Protein AF-A0A8X6YDK3-F1 (afdb_monomer_lite)

Secondary structure (DSSP, 8-state):
-TTHHHHHHHHHHHHHIIIIIHHHHHTTSPPP-THHHHHHHHHHHHHHHHHHHHHHIIIIITTT--SS----------------SGGGT-GGGS-HHHHHHHHHHHHHHHHHHHH--SGGGGHHHHHHHHHHHHHHHHHHHHHH-HHHHTT-TTHHHHHHHHHHHHHHHHHHHHHHHHHS-HHHHSPP-

pLDDT: mean 73.35, std 14.83, range [28.22, 93.19]

Organism: NCBI:txid2747483

Foldseek 3Di:
DVCLVVLLVVLVVLCCCQPPVLCVVCVPPAADPCLVVLLVVLVVLLVVLVVLLCCCVVVPVPPNADPQFDAADQDDDDDDDDDDDSRGPPCVVVDPVNSVCVSVVSSVVCVCNHFGHDMPSSVLSNLVSVLSSVVSVLSSQPSVDPVSVVVSPCPVVSVVSVVVSVVVVVVSVVCCVVPPDPPRVHHDD

Radius of gyration: 18.93 Å; chains: 1; bounding box: 49×28×54 Å

Structure (mmCIF, N/CA/C/O backbone):
data_AF-A0A8X6YDK3-F1
#
_entry.id   AF-A0A8X6YDK3-F1
#
loop_
_atom_site.group_PDB
_atom_site.id
_atom_site.type_symbol
_atom_site.label_atom_id
_atom_site.label_alt_id
_atom_site.label_comp_id
_atom_site.label_asym_id
_atom_site.label_entity_id
_atom_site.label_seq_id
_atom_site.pdbx_PDB_ins_code
_atom_site.Cartn_x
_atom_site.Cartn_y
_atom_site.Cartn_z
_atom_site.occupancy
_atom_site.B_iso_or_equiv
_atom_site.auth_seq_id
_atom_site.auth_comp_id
_atom_site.auth_asym_id
_atom_site.auth_atom_id
_atom_site.pdbx_PDB_model_num
ATOM 1 N N . MET A 1 1 ? -6.633 7.128 -23.365 1.00 48.47 1 MET A N 1
ATOM 2 C CA . MET A 1 1 ? -7.482 8.214 -22.796 1.00 48.47 1 MET A CA 1
ATOM 3 C C . MET A 1 1 ? -8.895 7.801 -22.353 1.00 48.47 1 MET A C 1
ATOM 5 O O . MET A 1 1 ? -9.406 8.427 -21.430 1.00 48.47 1 MET A O 1
ATOM 9 N N . LYS A 1 2 ? -9.556 6.794 -22.957 1.00 52.41 2 LYS A N 1
ATOM 10 C CA . LYS A 1 2 ? -10.965 6.455 -22.639 1.00 52.41 2 LYS A CA 1
ATOM 11 C C . LYS A 1 2 ? -11.213 6.003 -21.182 1.00 52.41 2 LYS A C 1
ATOM 13 O O . LYS A 1 2 ? -12.272 6.295 -20.642 1.00 52.41 2 LYS A O 1
ATOM 18 N N . ASN A 1 3 ? -10.217 5.423 -20.511 1.00 63.31 3 ASN A N 1
ATOM 19 C CA . ASN A 1 3 ? -10.377 4.853 -19.165 1.00 63.31 3 ASN A CA 1
ATOM 20 C C . ASN A 1 3 ? -9.998 5.807 -18.018 1.00 63.31 3 ASN A C 1
ATOM 22 O O . ASN A 1 3 ? -10.433 5.612 -16.888 1.00 63.31 3 ASN A O 1
ATOM 26 N N . VAL A 1 4 ? -9.269 6.899 -18.293 1.00 66.94 4 VAL A N 1
ATOM 27 C CA . VAL A 1 4 ? -8.849 7.849 -17.242 1.00 66.94 4 VAL A CA 1
ATOM 28 C C . VAL A 1 4 ? -10.048 8.578 -16.626 1.00 66.94 4 VAL A C 1
ATOM 30 O O . VAL A 1 4 ? -10.068 8.856 -15.431 1.00 66.94 4 VAL A O 1
ATOM 33 N N . LYS A 1 5 ? -11.090 8.823 -17.434 1.00 72.81 5 LYS A N 1
ATOM 34 C CA . LYS A 1 5 ? -12.361 9.402 -16.978 1.00 72.81 5 LYS A CA 1
ATOM 35 C C . LYS A 1 5 ? -13.087 8.466 -16.009 1.00 72.81 5 LYS A C 1
ATOM 37 O O . LYS A 1 5 ? -13.666 8.941 -15.042 1.00 72.81 5 LYS A O 1
ATOM 42 N N . ILE A 1 6 ? -13.014 7.153 -16.247 1.00 76.12 6 ILE A N 1
ATOM 43 C CA . ILE A 1 6 ? -13.610 6.125 -15.382 1.00 76.12 6 ILE A CA 1
ATOM 44 C C . ILE A 1 6 ? -12.859 6.067 -14.051 1.00 76.12 6 ILE A C 1
ATOM 46 O O . ILE A 1 6 ? -13.490 6.111 -13.001 1.00 76.12 6 ILE A O 1
ATOM 50 N N . VAL A 1 7 ? -11.522 6.049 -14.078 1.00 70.00 7 VAL A N 1
ATOM 51 C CA . VAL A 1 7 ? -10.701 6.059 -12.853 1.00 70.00 7 VAL A CA 1
ATOM 52 C C . VAL A 1 7 ? -10.962 7.326 -12.034 1.00 70.00 7 VAL A C 1
ATOM 54 O O . VAL A 1 7 ? -11.223 7.235 -10.837 1.00 70.00 7 VAL A O 1
ATOM 57 N N . ALA A 1 8 ? -10.974 8.499 -12.673 1.00 73.44 8 ALA A N 1
ATOM 58 C CA . ALA A 1 8 ? -11.274 9.763 -12.002 1.00 73.44 8 ALA A CA 1
ATOM 59 C C . ALA A 1 8 ? -12.687 9.774 -11.397 1.00 73.44 8 ALA A C 1
ATOM 61 O O . ALA A 1 8 ? -12.862 10.179 -10.248 1.00 73.44 8 ALA A O 1
ATOM 62 N N . PHE A 1 9 ? -13.683 9.278 -12.134 1.00 81.69 9 PHE A N 1
ATOM 63 C CA . PHE A 1 9 ? -15.052 9.145 -11.643 1.00 81.69 9 PHE A CA 1
ATOM 64 C C . PHE A 1 9 ? -15.131 8.218 -10.422 1.00 81.69 9 PHE A C 1
ATOM 66 O O . PHE A 1 9 ? -15.667 8.619 -9.389 1.00 81.69 9 PHE A O 1
ATOM 73 N N . CYS A 1 10 ? -14.535 7.023 -10.490 1.00 79.19 10 CYS A N 1
ATOM 74 C CA . CYS A 1 10 ? -14.483 6.081 -9.370 1.00 79.19 10 CYS A CA 1
ATOM 75 C C . CYS A 1 10 ? -13.794 6.686 -8.138 1.00 79.19 10 CYS A C 1
ATOM 77 O O . CYS A 1 10 ? -14.301 6.535 -7.026 1.00 79.19 10 CYS A O 1
ATOM 79 N N . SER A 1 11 ? -12.688 7.416 -8.317 1.00 76.62 11 SER A N 1
ATOM 80 C CA . SER A 1 11 ? -11.989 8.097 -7.221 1.00 76.62 11 SER A CA 1
ATOM 81 C C . SER A 1 11 ? -12.839 9.195 -6.580 1.00 76.62 11 SER A C 1
ATOM 83 O O . SER A 1 11 ? -12.877 9.299 -5.354 1.00 76.62 11 SER A O 1
ATOM 85 N N . VAL A 1 12 ? -13.565 9.990 -7.372 1.00 82.56 12 VAL A N 1
ATOM 86 C CA . VAL A 1 12 ? -14.477 11.022 -6.847 1.00 82.56 12 VAL A CA 1
ATOM 87 C C . VAL A 1 12 ? -15.633 10.386 -6.077 1.00 82.56 12 VAL A C 1
ATOM 89 O O . VAL A 1 12 ? -15.921 10.807 -4.956 1.00 82.56 12 VAL A O 1
ATOM 92 N N . VAL A 1 13 ? -16.255 9.339 -6.624 1.00 84.56 13 VAL A N 1
ATOM 93 C CA . VAL A 1 13 ? -17.326 8.591 -5.944 1.00 84.56 13 VAL A CA 1
ATOM 94 C C . VAL A 1 13 ? -16.820 7.989 -4.633 1.00 84.56 13 VAL A C 1
ATOM 96 O O . VAL A 1 13 ? -17.482 8.118 -3.602 1.00 84.56 13 VAL A O 1
ATOM 99 N N . TYR A 1 14 ? -15.624 7.397 -4.638 1.00 79.19 14 TYR A N 1
ATOM 100 C CA . TYR A 1 14 ? -14.974 6.886 -3.434 1.00 79.19 14 TYR A CA 1
ATOM 101 C C . TYR A 1 14 ? -14.771 7.987 -2.385 1.00 79.19 14 TYR A C 1
ATOM 103 O O . TYR A 1 14 ? -15.149 7.806 -1.228 1.00 79.19 14 TYR A O 1
ATOM 111 N N . LEU A 1 15 ? -14.235 9.149 -2.772 1.00 80.69 15 LEU A N 1
ATOM 112 C CA . LEU A 1 15 ? -14.014 10.272 -1.856 1.00 80.69 15 LEU A CA 1
ATOM 113 C C . LEU A 1 15 ? -15.325 10.805 -1.270 1.00 80.69 15 LEU A C 1
ATOM 115 O O . LEU A 1 15 ? -15.403 11.023 -0.058 1.00 80.69 15 LEU A O 1
ATOM 119 N N . LEU A 1 16 ? -16.361 10.964 -2.098 1.00 84.81 16 LEU A N 1
ATOM 120 C CA . LEU A 1 16 ? -17.696 11.371 -1.653 1.00 84.81 16 LEU A CA 1
ATOM 121 C C . LEU A 1 16 ? -18.275 10.367 -0.654 1.00 84.81 16 LEU A C 1
ATOM 123 O O . LEU A 1 16 ? -18.810 10.758 0.388 1.00 84.81 16 LEU A O 1
ATOM 127 N N . PHE A 1 17 ? -18.119 9.073 -0.927 1.00 83.88 17 PHE A N 1
ATOM 128 C CA . PHE A 1 17 ? -18.583 8.028 -0.030 1.00 83.88 17 PHE A CA 1
ATOM 129 C C . PHE A 1 17 ? -17.826 8.029 1.303 1.00 83.88 17 PHE A C 1
ATOM 131 O O . PHE A 1 17 ? -18.447 8.005 2.363 1.00 83.88 17 PHE A O 1
ATOM 138 N N . VAL A 1 18 ? -16.496 8.119 1.274 1.00 78.56 18 VAL A N 1
ATOM 139 C CA . VAL A 1 18 ? -15.646 8.063 2.474 1.00 78.56 18 VAL A CA 1
ATOM 140 C C . VAL A 1 18 ? -15.790 9.301 3.351 1.00 78.56 18 VAL A C 1
ATOM 142 O O . VAL A 1 18 ? -15.789 9.179 4.575 1.00 78.56 18 VAL A O 1
ATOM 145 N N . LYS A 1 19 ? -15.876 10.492 2.753 1.00 78.38 19 LYS A N 1
ATOM 146 C CA . LYS A 1 19 ? -15.854 11.758 3.500 1.00 78.38 19 LYS A CA 1
ATOM 147 C C . LYS A 1 19 ? -17.235 12.283 3.863 1.00 78.38 19 LYS A C 1
ATOM 149 O O . LYS A 1 19 ? -17.344 12.972 4.872 1.00 78.38 19 LYS A O 1
ATOM 154 N N . VAL A 1 20 ? -18.258 11.984 3.064 1.00 83.56 20 VAL A N 1
ATOM 155 C CA . VAL A 1 20 ? -19.577 12.617 3.204 1.00 83.56 20 VAL A CA 1
ATOM 156 C C . VAL A 1 20 ? -20.659 11.576 3.461 1.00 83.56 20 VAL A C 1
ATOM 158 O O . VAL A 1 20 ? -21.232 11.545 4.548 1.00 83.56 20 VAL A O 1
ATOM 161 N N . VAL A 1 21 ? -20.922 10.695 2.492 1.00 86.31 21 VAL A N 1
ATOM 162 C CA . VAL A 1 21 ? -22.104 9.813 2.521 1.00 86.31 21 VAL A CA 1
ATOM 163 C C . VAL A 1 21 ? -22.002 8.762 3.626 1.00 86.31 21 VAL A C 1
ATOM 165 O O . VAL A 1 21 ? -22.931 8.600 4.413 1.00 86.31 21 VAL A O 1
ATOM 168 N N . GLY A 1 22 ? -20.869 8.068 3.717 1.00 83.31 22 GLY A N 1
ATOM 169 C CA . GLY A 1 22 ? -20.618 7.017 4.699 1.00 83.31 22 GLY A CA 1
ATOM 170 C C . GLY A 1 22 ? -20.707 7.519 6.145 1.00 83.31 22 GLY A C 1
ATOM 171 O O . GLY A 1 22 ? -21.507 6.975 6.909 1.00 83.31 22 GLY A O 1
ATOM 172 N N . PRO A 1 23 ? -19.960 8.574 6.530 1.00 82.38 23 PRO A N 1
ATOM 173 C CA . PRO A 1 23 ? -20.058 9.161 7.866 1.00 82.38 23 PRO A CA 1
ATOM 174 C C . PRO A 1 23 ? -21.462 9.688 8.198 1.00 82.38 23 PRO A C 1
ATOM 176 O O . PRO A 1 23 ? -21.952 9.454 9.304 1.00 82.38 23 PRO A O 1
ATOM 179 N N . ALA A 1 24 ? -22.144 10.340 7.246 1.00 86.31 24 ALA A N 1
ATOM 180 C CA . ALA A 1 24 ? -23.508 10.835 7.448 1.00 86.31 24 ALA A CA 1
ATOM 181 C C . ALA A 1 24 ? -24.509 9.693 7.688 1.00 86.31 24 ALA A C 1
ATOM 183 O O . ALA A 1 24 ? -25.312 9.756 8.620 1.00 86.31 24 ALA A O 1
ATOM 184 N N . TRP A 1 25 ? -24.423 8.618 6.901 1.00 86.19 25 TRP A N 1
ATOM 185 C CA . TRP A 1 25 ? -25.273 7.433 7.041 1.00 86.19 25 TRP A CA 1
ATOM 186 C C . TRP A 1 25 ? -25.010 6.661 8.342 1.00 86.19 25 TRP A C 1
ATOM 188 O O . TRP A 1 25 ? -25.939 6.129 8.957 1.00 86.19 25 TRP A O 1
ATOM 198 N N . MET A 1 26 ? -23.754 6.634 8.794 1.00 85.50 26 MET A N 1
ATOM 199 C CA . MET A 1 26 ? -23.345 5.953 10.022 1.00 85.50 26 MET A CA 1
ATOM 200 C C . MET A 1 26 ? -23.591 6.773 11.294 1.00 85.50 26 MET A C 1
ATOM 202 O O . MET A 1 26 ? -23.512 6.205 12.382 1.00 85.50 26 MET A O 1
ATOM 206 N N . LYS A 1 27 ? -23.923 8.072 11.211 1.00 83.00 27 LYS A N 1
ATOM 207 C CA . LYS A 1 27 ? -24.061 8.964 12.381 1.00 83.00 27 LYS A CA 1
ATOM 208 C C . LYS A 1 27 ? -24.927 8.353 13.493 1.00 83.00 27 LYS A C 1
ATOM 210 O O . LYS A 1 27 ? -24.465 8.246 14.627 1.00 83.00 27 LYS A O 1
ATOM 215 N N . ASN A 1 28 ? -26.097 7.825 13.129 1.00 88.12 28 ASN A N 1
ATOM 216 C CA . ASN A 1 28 ? -27.089 7.262 14.056 1.00 88.12 28 ASN A CA 1
ATOM 217 C C . ASN A 1 28 ? -27.114 5.720 14.087 1.00 88.12 28 ASN A C 1
ATOM 219 O O . ASN A 1 28 ? -28.117 5.135 14.482 1.00 88.12 28 ASN A O 1
ATOM 223 N N . ARG A 1 29 ? -26.054 5.049 13.617 1.00 82.56 29 ARG A N 1
ATOM 224 C CA . ARG A 1 29 ? -25.972 3.577 13.561 1.00 82.56 29 ARG A CA 1
ATOM 225 C C . ARG A 1 29 ? -24.805 3.057 14.384 1.00 82.56 29 ARG A C 1
ATOM 227 O O . ARG A 1 29 ? -23.754 3.693 14.433 1.00 82.56 29 ARG A O 1
ATOM 234 N N . ASP A 1 30 ? -24.955 1.884 14.978 1.00 78.50 30 ASP A N 1
ATOM 235 C CA . ASP A 1 30 ? -23.848 1.214 15.655 1.00 78.50 30 ASP A CA 1
ATOM 236 C C . ASP A 1 30 ? -22.809 0.678 1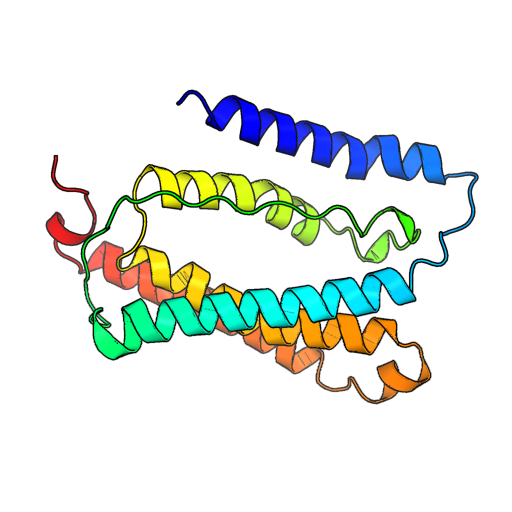4.655 1.00 78.50 30 ASP A C 1
ATOM 238 O O . ASP A 1 30 ? -23.145 0.377 13.504 1.00 78.50 30 ASP A O 1
ATOM 242 N N . PRO A 1 31 ? -21.523 0.584 15.047 1.00 79.88 31 PRO A N 1
ATOM 243 C CA . PRO A 1 31 ? -20.486 0.028 14.186 1.00 79.88 31 PRO A CA 1
ATOM 244 C C . PRO A 1 31 ? -20.760 -1.443 13.861 1.00 79.88 31 PRO A C 1
ATOM 246 O O . PRO A 1 31 ? -21.097 -2.240 14.736 1.00 79.88 31 PRO A O 1
ATOM 249 N N . PHE A 1 32 ? -20.532 -1.837 12.609 1.00 78.19 32 PHE A N 1
ATOM 250 C CA . PHE A 1 32 ? -20.738 -3.219 12.194 1.00 78.19 32 PHE A CA 1
ATOM 251 C C . PHE A 1 32 ? -19.666 -4.156 12.777 1.00 78.19 32 PHE A C 1
ATOM 253 O O . PHE A 1 32 ? -18.471 -3.844 12.813 1.00 78.19 32 PHE A O 1
ATOM 260 N N . GLY A 1 33 ? -20.083 -5.368 13.160 1.00 76.19 33 GLY A N 1
ATOM 261 C CA . GLY A 1 33 ? -19.232 -6.439 13.696 1.00 76.19 33 GLY A CA 1
ATOM 262 C C . GLY A 1 33 ? -18.331 -7.130 12.662 1.00 76.19 33 GLY A C 1
ATOM 263 O O . GLY A 1 33 ? -18.252 -8.355 12.620 1.00 76.19 33 GLY A O 1
ATOM 264 N N . LEU A 1 34 ? -17.611 -6.376 11.829 1.00 80.44 34 LEU A N 1
ATOM 265 C CA . LEU A 1 34 ? -16.862 -6.884 10.665 1.00 80.44 34 LEU A CA 1
ATOM 266 C C . LEU A 1 34 ? -15.522 -7.555 11.001 1.00 80.44 34 LEU A C 1
ATOM 268 O O . LEU A 1 34 ? -14.640 -7.667 10.150 1.00 80.44 34 LEU A O 1
ATOM 272 N N . ARG A 1 35 ? -15.329 -8.003 12.245 1.00 77.00 35 ARG A N 1
ATOM 273 C CA . ARG A 1 35 ? -14.033 -8.508 12.719 1.00 77.00 35 ARG A CA 1
ATOM 274 C C . ARG A 1 35 ? -13.528 -9.691 11.896 1.00 77.00 35 ARG A C 1
ATOM 276 O O . ARG A 1 35 ? -12.391 -9.663 11.440 1.00 77.00 35 ARG A O 1
ATOM 283 N N . LYS A 1 36 ? -14.381 -10.695 11.670 1.00 81.19 36 LYS A N 1
ATOM 284 C CA . LYS A 1 36 ? -14.036 -11.884 10.872 1.00 81.19 36 LYS A CA 1
ATOM 285 C C . LYS A 1 36 ? -13.725 -11.507 9.424 1.00 81.19 36 LYS A C 1
ATOM 287 O O . LYS A 1 36 ? -12.703 -11.929 8.901 1.00 81.19 36 LYS A O 1
ATOM 292 N N . VAL A 1 37 ? -14.558 -10.651 8.828 1.00 84.56 37 VAL A N 1
ATOM 293 C CA . VAL A 1 37 ? -14.375 -10.160 7.454 1.00 84.56 37 VAL A CA 1
ATOM 294 C C . VAL A 1 37 ? -13.016 -9.482 7.307 1.00 84.56 37 VAL A C 1
ATOM 296 O O . VAL A 1 37 ? -12.269 -9.828 6.403 1.00 84.56 37 VAL A O 1
ATOM 299 N N . MET A 1 38 ? -12.640 -8.596 8.236 1.00 78.38 38 MET A N 1
ATOM 300 C CA . MET A 1 38 ? -11.331 -7.935 8.214 1.00 78.38 38 MET A CA 1
ATOM 301 C C . MET A 1 38 ? -10.165 -8.916 8.357 1.00 78.38 38 MET A C 1
ATOM 303 O O . MET A 1 38 ? -9.146 -8.712 7.708 1.00 78.38 38 MET A O 1
ATOM 307 N N . ILE A 1 39 ? -10.277 -9.951 9.195 1.00 82.81 39 ILE A N 1
ATOM 308 C CA . ILE A 1 39 ? -9.211 -10.956 9.332 1.00 82.81 39 ILE A CA 1
ATOM 309 C C . ILE A 1 39 ? -9.006 -11.668 7.993 1.00 82.81 39 ILE A C 1
ATOM 311 O O . ILE A 1 39 ? -7.898 -11.643 7.464 1.00 82.81 39 ILE A O 1
ATOM 315 N N . PHE A 1 40 ? -10.072 -12.227 7.414 1.00 87.06 40 PHE A N 1
ATOM 316 C CA . PHE A 1 40 ? -9.992 -12.935 6.132 1.00 87.06 40 PHE A CA 1
ATOM 317 C C . PHE A 1 40 ? -9.490 -12.042 5.009 1.00 87.06 40 PHE A C 1
ATOM 319 O O . PHE A 1 40 ? -8.613 -12.431 4.251 1.00 87.06 40 PHE A O 1
ATOM 326 N N . TYR A 1 41 ? -10.005 -10.824 4.942 1.00 78.81 41 TYR A N 1
ATOM 327 C CA . TYR A 1 41 ? -9.608 -9.854 3.943 1.00 78.81 41 TYR A CA 1
ATOM 328 C C . TYR A 1 41 ? -8.127 -9.468 4.048 1.00 78.81 41 TYR A C 1
ATOM 330 O O . TYR A 1 41 ? -7.424 -9.487 3.046 1.00 78.81 41 TYR A O 1
ATOM 338 N N . ASN A 1 42 ? -7.616 -9.173 5.248 1.00 85.44 42 ASN A N 1
ATOM 339 C CA . ASN A 1 42 ? -6.196 -8.848 5.406 1.00 85.44 42 ASN A CA 1
ATOM 340 C C . ASN A 1 42 ? -5.300 -10.057 5.093 1.00 85.44 42 ASN A C 1
ATOM 342 O O . ASN A 1 42 ? -4.257 -9.883 4.475 1.00 85.44 42 ASN A O 1
ATOM 346 N N . LEU A 1 43 ? -5.707 -11.278 5.459 1.00 88.81 43 LEU A N 1
ATOM 347 C CA . LEU A 1 43 ? -4.969 -12.499 5.105 1.00 88.81 43 LEU A CA 1
ATOM 348 C C . LEU A 1 43 ? -4.994 -12.779 3.599 1.00 88.81 43 LEU A C 1
ATOM 350 O O . LEU A 1 43 ? -3.976 -13.158 3.025 1.00 88.81 43 LEU A O 1
ATOM 354 N N . PHE A 1 44 ? -6.128 -12.536 2.946 1.00 88.69 44 PHE A N 1
ATOM 355 C CA . PHE A 1 44 ? -6.229 -12.591 1.493 1.00 88.69 44 PHE A CA 1
ATOM 356 C C . PHE A 1 44 ? -5.257 -11.601 0.845 1.00 88.69 44 PHE A C 1
ATOM 358 O O . PHE A 1 44 ? -4.538 -11.963 -0.081 1.00 88.69 44 PHE A O 1
ATOM 365 N N . LEU A 1 45 ? -5.141 -10.385 1.381 1.00 81.19 45 LEU A N 1
ATOM 366 C CA . LEU A 1 45 ? -4.175 -9.412 0.873 1.00 81.19 45 LEU A CA 1
ATOM 367 C C . LEU A 1 45 ? -2.729 -9.795 1.116 1.00 81.19 45 LEU A C 1
ATOM 369 O O . LEU A 1 45 ? -1.894 -9.498 0.267 1.00 81.19 45 LEU A O 1
ATOM 373 N N . VAL A 1 46 ? -2.422 -10.462 2.226 1.00 88.75 46 VAL A N 1
ATOM 374 C CA . VAL A 1 46 ? -1.097 -11.056 2.427 1.00 88.75 46 VAL A CA 1
ATOM 375 C C . VAL A 1 46 ? -0.796 -12.043 1.300 1.00 88.75 46 VAL A C 1
ATOM 377 O O . VAL A 1 46 ? 0.255 -11.929 0.675 1.00 88.75 46 VAL A O 1
ATOM 380 N N . ALA A 1 47 ? -1.727 -12.949 0.988 1.00 88.06 47 ALA A N 1
ATOM 381 C CA . ALA A 1 47 ? -1.553 -13.929 -0.084 1.00 88.06 47 ALA A CA 1
ATOM 382 C C . ALA A 1 47 ? -1.401 -13.266 -1.463 1.00 88.06 47 ALA A C 1
ATOM 384 O O . ALA A 1 47 ? -0.475 -13.598 -2.198 1.00 88.06 47 ALA A O 1
ATOM 385 N N . VAL A 1 48 ? -2.247 -12.283 -1.790 1.00 84.38 48 VAL A N 1
ATOM 386 C CA . VAL A 1 48 ? -2.168 -11.538 -3.057 1.00 84.38 48 VAL A CA 1
ATOM 387 C C . VAL A 1 48 ? -0.842 -10.785 -3.179 1.00 84.38 48 VAL A C 1
ATOM 389 O O . VAL A 1 48 ? -0.183 -10.887 -4.208 1.00 84.38 48 VAL A O 1
ATOM 392 N N . ASN A 1 49 ? -0.400 -10.070 -2.140 1.00 82.12 49 ASN A N 1
ATOM 393 C CA . ASN A 1 49 ? 0.866 -9.332 -2.197 1.00 82.12 49 ASN A CA 1
ATOM 394 C C . ASN A 1 49 ? 2.079 -10.274 -2.242 1.00 82.12 49 ASN A C 1
ATOM 396 O O . ASN A 1 49 ? 3.051 -9.977 -2.936 1.00 82.12 49 ASN A O 1
ATOM 400 N N . ALA A 1 50 ? 2.021 -11.423 -1.559 1.00 85.12 50 ALA A N 1
ATOM 401 C CA . ALA A 1 50 ? 3.044 -12.464 -1.653 1.00 85.12 50 ALA A CA 1
ATOM 402 C C . ALA A 1 50 ? 3.119 -13.057 -3.063 1.00 85.12 50 ALA A C 1
ATOM 404 O O . ALA A 1 50 ? 4.211 -13.197 -3.609 1.00 85.12 50 ALA A O 1
ATOM 405 N N . TRP A 1 51 ? 1.968 -13.331 -3.678 1.00 82.06 51 TRP A N 1
ATOM 406 C CA . TRP A 1 51 ? 1.888 -13.800 -5.057 1.00 82.06 51 TRP A CA 1
ATOM 407 C C . TRP A 1 51 ? 2.427 -12.760 -6.048 1.00 82.06 51 TRP A C 1
ATOM 409 O O . TRP A 1 51 ? 3.252 -13.105 -6.889 1.00 82.06 51 TRP A O 1
ATOM 419 N N . ILE A 1 52 ? 2.058 -11.481 -5.918 1.00 76.94 52 ILE A N 1
ATOM 420 C CA . ILE A 1 52 ? 2.600 -10.396 -6.759 1.00 76.94 52 ILE A CA 1
ATOM 421 C C . ILE A 1 52 ? 4.122 -10.290 -6.593 1.00 76.94 52 ILE A C 1
ATOM 423 O O . ILE A 1 52 ? 4.847 -10.233 -7.582 1.00 76.94 52 ILE A O 1
ATOM 427 N N . THR A 1 53 ? 4.613 -10.319 -5.351 1.00 78.12 53 THR A N 1
ATOM 428 C CA . THR A 1 53 ? 6.052 -10.255 -5.045 1.00 78.12 53 THR A CA 1
ATOM 429 C C . THR A 1 53 ? 6.795 -11.428 -5.679 1.00 78.12 53 THR A C 1
ATOM 431 O O . THR A 1 53 ? 7.814 -11.226 -6.335 1.00 78.12 53 THR A O 1
ATOM 434 N N . TYR A 1 54 ? 6.266 -12.647 -5.540 1.00 77.75 54 TYR A N 1
ATOM 435 C CA . TYR A 1 54 ? 6.834 -13.839 -6.159 1.00 77.75 54 TYR A CA 1
ATOM 436 C C . TYR A 1 54 ? 6.873 -13.720 -7.683 1.00 77.75 54 TYR A C 1
ATOM 438 O O . TYR A 1 54 ? 7.918 -13.970 -8.273 1.00 77.75 54 TYR A O 1
ATOM 446 N N . ASN A 1 55 ? 5.780 -13.292 -8.321 1.00 72.94 55 ASN A N 1
ATOM 447 C CA . ASN A 1 55 ? 5.741 -13.157 -9.775 1.00 72.94 55 ASN A CA 1
ATOM 448 C C . ASN A 1 55 ? 6.723 -12.100 -10.285 1.00 72.94 55 ASN A C 1
ATOM 450 O O . ASN A 1 55 ? 7.448 -12.379 -11.235 1.00 72.94 55 ASN A O 1
ATOM 454 N N . LEU A 1 56 ? 6.797 -10.932 -9.640 1.00 69.19 56 LEU A N 1
ATOM 455 C CA . LEU A 1 56 ? 7.730 -9.868 -10.025 1.00 69.19 56 LEU A CA 1
ATOM 456 C C . LEU A 1 56 ? 9.196 -10.278 -9.818 1.00 69.19 56 LEU A C 1
ATOM 458 O O . LEU A 1 56 ? 10.049 -9.930 -10.634 1.00 69.19 56 LEU A O 1
ATOM 462 N N . LEU A 1 57 ? 9.505 -11.041 -8.766 1.00 73.44 57 LEU A N 1
ATOM 463 C CA . LEU A 1 57 ? 10.851 -11.578 -8.548 1.00 73.44 57 LEU A CA 1
ATOM 464 C C . LEU A 1 57 ? 11.186 -12.690 -9.547 1.00 73.44 57 LEU A C 1
ATOM 466 O O . LEU A 1 57 ? 12.190 -12.602 -10.247 1.00 73.44 57 LEU A O 1
ATOM 470 N N . ALA A 1 58 ? 10.350 -13.725 -9.630 1.00 69.81 58 ALA A N 1
ATOM 471 C CA . ALA A 1 58 ? 10.616 -14.921 -10.424 1.00 69.81 58 ALA A CA 1
ATOM 472 C C . ALA A 1 58 ? 10.565 -14.658 -11.936 1.00 69.81 58 ALA A C 1
ATOM 474 O O . ALA A 1 58 ? 11.375 -15.214 -12.671 1.00 69.81 58 ALA A O 1
ATOM 475 N N . HIS A 1 59 ? 9.662 -13.804 -12.415 1.00 62.44 59 HIS A N 1
ATOM 476 C CA . HIS A 1 59 ? 9.527 -13.520 -13.849 1.00 62.44 59 HIS A CA 1
ATOM 477 C C . HIS A 1 59 ? 10.221 -12.222 -14.283 1.00 62.44 59 HIS A C 1
ATOM 479 O O . HIS A 1 59 ? 10.307 -11.967 -15.481 1.00 62.44 59 HIS A O 1
ATOM 485 N N . GLY A 1 60 ? 10.739 -11.436 -13.333 1.00 64.81 60 GLY A N 1
ATOM 486 C CA . GLY A 1 60 ? 11.471 -10.194 -13.576 1.00 64.81 60 GLY A CA 1
ATOM 487 C C . GLY A 1 60 ? 12.850 -10.215 -12.919 1.00 64.81 60 GLY A C 1
ATOM 488 O O . GLY A 1 60 ? 13.818 -10.693 -13.503 1.00 64.81 60 GLY A O 1
ATOM 489 N N . TRP A 1 61 ? 12.943 -9.719 -11.687 1.00 63.22 61 TRP A N 1
ATOM 490 C CA . TRP A 1 61 ? 14.194 -9.276 -11.046 1.00 63.22 61 TRP A CA 1
ATOM 491 C C . TRP A 1 61 ? 15.234 -10.352 -10.701 1.00 63.22 61 TRP A C 1
ATOM 493 O O . TRP A 1 61 ? 16.397 -10.012 -10.502 1.00 63.22 61 TRP A O 1
ATOM 503 N N . LEU A 1 62 ? 14.857 -11.631 -10.613 1.00 68.75 62 LEU A N 1
ATOM 504 C CA . LEU A 1 62 ? 15.813 -12.718 -10.352 1.00 68.75 62 LEU A CA 1
ATOM 505 C C . LEU A 1 62 ? 16.314 -13.412 -11.621 1.00 68.75 62 LEU A C 1
ATOM 507 O O . LEU A 1 62 ? 17.358 -14.051 -11.569 1.00 68.75 62 LEU A O 1
ATOM 511 N N . ASN A 1 63 ? 15.580 -13.314 -12.733 1.00 58.41 63 ASN A N 1
ATOM 512 C CA . ASN A 1 63 ? 15.835 -14.147 -13.914 1.00 58.41 63 ASN A CA 1
ATOM 513 C C . ASN A 1 63 ? 15.933 -13.371 -15.235 1.00 58.41 63 ASN A C 1
ATOM 515 O O . ASN A 1 63 ? 16.560 -13.868 -16.166 1.00 58.41 63 ASN A O 1
ATOM 519 N N . LYS A 1 64 ? 15.306 -12.192 -15.348 1.00 55.50 64 LYS A N 1
ATOM 520 C CA . LYS A 1 64 ? 15.221 -11.420 -16.599 1.00 55.50 64 LYS A CA 1
ATOM 521 C C . LYS A 1 64 ? 15.748 -9.991 -16.488 1.00 55.50 64 LYS A C 1
ATOM 523 O O . LYS A 1 64 ? 16.383 -9.536 -17.424 1.00 55.50 64 LYS A O 1
ATOM 528 N N . TYR A 1 65 ? 15.494 -9.294 -15.381 1.00 55.69 65 TYR A N 1
ATOM 529 C CA . TYR A 1 65 ? 15.765 -7.857 -15.273 1.00 55.69 65 TYR A CA 1
ATOM 530 C C . TYR A 1 65 ? 17.120 -7.561 -14.638 1.00 55.69 65 TYR A C 1
ATOM 532 O O . TYR A 1 65 ? 17.449 -8.089 -13.573 1.00 55.69 65 TYR A O 1
ATOM 540 N N . SER A 1 66 ? 17.885 -6.659 -15.255 1.00 57.41 66 SER A N 1
ATOM 541 C CA . SER A 1 66 ? 19.085 -6.095 -14.630 1.00 57.41 66 SER A CA 1
ATOM 542 C C . SER A 1 66 ? 18.723 -5.014 -13.609 1.00 57.41 66 SER A C 1
ATOM 544 O O . SER A 1 66 ? 17.877 -4.161 -13.863 1.00 57.41 66 SER A O 1
ATOM 546 N N . TRP A 1 67 ? 19.436 -4.976 -12.477 1.00 59.19 67 TRP A N 1
ATOM 547 C CA . TRP A 1 67 ? 19.244 -3.978 -11.407 1.00 59.19 67 TRP A CA 1
ATOM 548 C C . TRP A 1 67 ? 19.433 -2.513 -11.851 1.00 59.19 67 TRP A C 1
ATOM 550 O O . TRP A 1 67 ? 19.082 -1.591 -11.115 1.00 59.19 67 TRP A O 1
ATOM 560 N N . LEU A 1 68 ? 19.987 -2.305 -13.049 1.00 57.81 68 LEU A N 1
ATOM 561 C CA . LEU A 1 68 ? 20.355 -1.012 -13.619 1.00 57.81 68 LEU A CA 1
ATOM 562 C C . LEU A 1 68 ? 19.327 -0.476 -14.623 1.00 57.81 68 LEU A C 1
ATOM 564 O O . LEU A 1 68 ? 18.900 0.664 -14.490 1.00 57.81 68 LEU A O 1
ATOM 568 N N . CYS A 1 69 ? 18.961 -1.251 -15.645 1.00 50.19 69 CYS A N 1
ATOM 569 C CA . CYS A 1 69 ? 18.157 -0.761 -16.762 1.00 50.19 69 CYS A CA 1
ATOM 570 C C . CYS A 1 69 ? 17.495 -1.927 -17.496 1.00 50.19 69 CYS A C 1
ATOM 572 O O . CYS A 1 69 ? 18.193 -2.835 -17.940 1.00 50.19 69 CYS A O 1
ATOM 574 N N . GLU A 1 70 ? 16.175 -1.862 -17.665 1.00 48.72 70 GLU A N 1
ATOM 575 C CA . GLU A 1 70 ? 15.404 -2.831 -18.441 1.00 48.72 70 GLU A CA 1
ATOM 576 C C . GLU A 1 70 ? 14.238 -2.126 -19.162 1.00 48.72 70 GLU A C 1
ATOM 578 O O . GLU A 1 70 ? 13.562 -1.304 -18.525 1.00 48.72 70 GLU A O 1
ATOM 583 N N . PRO A 1 71 ? 13.989 -2.429 -20.453 1.00 51.00 71 PRO A N 1
ATOM 584 C CA . PRO A 1 71 ? 12.883 -1.861 -21.214 1.00 51.00 71 PRO A CA 1
ATOM 585 C C . PRO A 1 71 ? 11.498 -2.317 -20.721 1.00 51.00 71 PRO A C 1
ATOM 587 O O . PRO A 1 71 ? 11.319 -3.332 -20.051 1.00 51.00 71 PRO A O 1
ATOM 590 N N . ILE A 1 72 ? 10.514 -1.495 -21.065 1.00 50.91 72 ILE A N 1
ATOM 591 C CA . ILE A 1 72 ? 9.100 -1.568 -20.685 1.00 50.91 72 ILE A CA 1
ATOM 592 C C . ILE A 1 72 ? 8.352 -2.515 -21.643 1.00 50.91 72 ILE A C 1
ATOM 594 O O . ILE A 1 72 ? 8.501 -2.389 -22.857 1.00 50.91 72 ILE A O 1
ATOM 598 N N . ASP A 1 73 ? 7.529 -3.424 -21.112 1.00 44.19 73 ASP A N 1
ATOM 599 C CA . ASP A 1 73 ? 6.718 -4.390 -21.875 1.00 44.19 73 ASP A CA 1
ATOM 600 C C . ASP A 1 73 ? 5.217 -4.195 -21.577 1.00 44.19 73 ASP A C 1
ATOM 602 O O . ASP A 1 73 ? 4.819 -4.086 -20.418 1.00 44.19 73 ASP A O 1
ATOM 606 N N . THR A 1 74 ? 4.386 -4.110 -22.624 1.00 45.88 74 THR A N 1
ATOM 607 C CA . THR A 1 74 ? 3.076 -3.410 -22.638 1.00 45.88 74 THR A CA 1
ATOM 608 C C . THR A 1 74 ? 1.815 -4.276 -22.593 1.00 45.88 74 THR A C 1
ATOM 610 O O . THR A 1 74 ? 0.743 -3.836 -23.002 1.00 45.88 74 THR A O 1
ATOM 613 N N . SER A 1 75 ? 1.884 -5.490 -22.047 1.00 43.97 75 SER A N 1
ATOM 614 C CA . SER A 1 75 ? 0.706 -6.364 -21.907 1.00 43.97 75 SER A CA 1
ATOM 615 C C . SER A 1 75 ? -0.133 -6.080 -20.642 1.00 43.97 75 SER A C 1
ATOM 617 O O . SER A 1 75 ? 0.402 -6.078 -19.534 1.00 43.97 75 SER A O 1
ATOM 619 N N . ASP A 1 76 ? -1.448 -5.893 -20.817 1.00 42.28 76 ASP A N 1
ATOM 620 C CA . ASP A 1 76 ? -2.443 -5.520 -19.789 1.00 42.28 76 ASP A CA 1
ATOM 621 C C . ASP A 1 76 ? -3.004 -6.713 -18.974 1.00 42.28 76 ASP A C 1
ATOM 623 O O . ASP A 1 76 ? -3.392 -7.726 -19.554 1.00 42.28 76 ASP A O 1
ATOM 627 N N . ASP A 1 77 ? -3.184 -6.548 -17.651 1.00 35.69 77 ASP A N 1
ATOM 628 C CA . ASP A 1 77 ? -4.035 -7.413 -16.800 1.00 35.69 77 ASP A CA 1
ATOM 629 C C . ASP A 1 77 ? -4.635 -6.610 -15.604 1.00 35.69 77 ASP A C 1
ATOM 631 O O . ASP A 1 77 ? -3.884 -5.890 -14.932 1.00 35.69 77 ASP A O 1
ATOM 635 N N . PRO A 1 78 ? -5.960 -6.648 -15.313 1.00 46.50 78 PRO A N 1
ATOM 636 C CA . PRO A 1 78 ? -6.584 -5.753 -14.331 1.00 46.50 78 PRO A CA 1
ATOM 637 C C . PRO A 1 78 ? -7.073 -6.455 -13.050 1.00 46.50 78 PRO A C 1
ATOM 639 O O . PRO A 1 78 ? -7.909 -7.352 -13.118 1.00 46.50 78 PRO A O 1
ATOM 642 N N . ILE A 1 79 ? -6.704 -5.962 -11.852 1.00 29.94 79 ILE A N 1
ATOM 643 C CA . ILE A 1 79 ? -7.370 -6.342 -10.581 1.00 29.94 79 ILE A CA 1
ATOM 644 C C . ILE A 1 79 ? -7.555 -5.142 -9.626 1.00 29.94 79 ILE A C 1
ATOM 646 O O . ILE A 1 79 ? -6.738 -4.227 -9.552 1.00 29.94 79 ILE A O 1
ATOM 650 N N . ALA A 1 80 ? -8.688 -5.158 -8.910 1.00 28.22 80 ALA A N 1
ATOM 651 C CA . ALA A 1 80 ? -9.401 -4.023 -8.326 1.00 28.22 80 ALA A CA 1
ATOM 652 C C . ALA A 1 80 ? -9.382 -3.867 -6.776 1.00 28.22 80 ALA A C 1
ATOM 654 O O . ALA A 1 80 ? -9.274 -4.830 -6.026 1.00 28.22 80 ALA A O 1
ATOM 655 N N . MET A 1 81 ? -9.564 -2.591 -6.379 1.00 35.97 81 MET A N 1
ATOM 656 C CA . MET A 1 81 ? -10.212 -1.870 -5.243 1.00 35.97 81 MET A CA 1
ATOM 657 C C . MET A 1 81 ? -10.527 -2.446 -3.836 1.00 35.97 81 MET A C 1
ATOM 659 O O . MET A 1 81 ? -10.793 -3.623 -3.625 1.00 35.97 81 MET A O 1
ATOM 663 N N . GLN A 1 82 ? -10.630 -1.513 -2.859 1.00 42.06 82 GLN A N 1
ATOM 664 C CA . GLN A 1 82 ? -10.950 -1.750 -1.438 1.00 42.06 82 GLN A CA 1
ATOM 665 C C . GLN A 1 82 ? -11.790 -0.643 -0.750 1.00 42.06 82 GLN A C 1
ATOM 667 O O . GLN A 1 82 ? -11.421 0.526 -0.797 1.00 42.06 82 GLN A O 1
ATOM 672 N N . VAL A 1 83 ? -12.873 -1.023 -0.037 1.00 48.81 83 VAL A N 1
ATOM 673 C CA . VAL A 1 83 ? -13.812 -0.129 0.706 1.00 48.81 83 VAL A CA 1
ATOM 674 C C . VAL A 1 83 ? -14.182 -0.698 2.099 1.00 48.81 83 VAL A C 1
ATOM 676 O O . VAL A 1 83 ? -15.348 -0.857 2.441 1.00 48.81 83 VAL A O 1
ATOM 679 N N . PHE A 1 84 ? -13.208 -1.037 2.951 1.00 49.16 84 PHE A N 1
ATOM 680 C CA . PHE A 1 84 ? -13.504 -1.720 4.233 1.00 49.16 84 PHE A CA 1
ATOM 681 C C . PHE A 1 84 ? -13.435 -0.848 5.502 1.00 49.16 84 PHE A C 1
ATOM 683 O O . PHE A 1 84 ? -13.841 -1.296 6.574 1.00 49.16 84 PHE A O 1
ATOM 690 N N . PHE A 1 85 ? -12.987 0.410 5.421 1.00 48.88 85 PHE A N 1
ATOM 691 C CA . PHE A 1 85 ? -12.665 1.194 6.626 1.00 48.88 85 PHE A CA 1
ATOM 692 C C . PHE A 1 85 ? -13.824 2.007 7.240 1.00 48.88 85 PHE A C 1
ATOM 694 O O . PHE A 1 85 ? -13.781 2.312 8.430 1.00 48.88 85 PHE A O 1
ATOM 701 N N . ILE A 1 86 ? -14.896 2.293 6.496 1.00 50.03 86 ILE A N 1
ATOM 702 C CA . ILE A 1 86 ? -16.007 3.159 6.957 1.00 50.03 86 ILE A CA 1
ATOM 703 C C . ILE A 1 86 ? -16.967 2.421 7.903 1.00 50.03 86 ILE A C 1
ATOM 705 O O . ILE A 1 86 ? -17.497 2.988 8.857 1.00 50.03 86 ILE A O 1
ATOM 709 N N . LEU A 1 87 ? -17.156 1.119 7.692 1.00 52.47 87 LEU A N 1
ATOM 710 C CA . LEU A 1 87 ? -18.192 0.337 8.371 1.00 52.47 87 LEU A CA 1
ATOM 711 C C . LEU A 1 87 ? -17.883 0.039 9.856 1.00 52.47 87 LEU A C 1
ATOM 713 O O . LEU A 1 87 ? -18.729 -0.496 10.570 1.00 52.47 87 LEU A O 1
ATOM 717 N N . ARG A 1 88 ? -16.692 0.402 10.351 1.00 52.25 88 ARG A N 1
ATOM 718 C CA . ARG A 1 88 ? -16.252 0.140 11.733 1.00 52.25 88 ARG A CA 1
ATOM 719 C C . ARG A 1 88 ? -16.370 1.353 12.680 1.00 52.25 88 ARG A C 1
ATOM 721 O O . ARG A 1 88 ? -15.990 1.218 13.838 1.00 52.25 88 ARG A O 1
ATOM 728 N N . LYS A 1 89 ? -16.853 2.525 12.227 1.00 51.66 89 LYS A N 1
ATOM 729 C CA . LYS A 1 89 ? -16.821 3.808 12.986 1.00 51.66 89 LYS A CA 1
ATOM 730 C C . LYS A 1 89 ? -15.479 4.051 13.697 1.00 51.66 89 LYS A C 1
ATOM 732 O O . LYS A 1 89 ? -15.421 4.301 14.900 1.00 51.66 89 LYS A O 1
ATOM 737 N N . LYS A 1 90 ? -14.369 3.910 12.971 1.00 53.16 90 LYS A N 1
ATOM 738 C CA . LYS A 1 90 ? -13.027 4.162 13.515 1.00 53.16 90 LYS A CA 1
ATOM 739 C C . LYS A 1 90 ? -12.347 5.286 12.744 1.00 53.16 90 LYS A C 1
ATOM 741 O O . LYS A 1 90 ? -11.330 5.085 12.084 1.00 53.16 90 LYS A O 1
ATOM 746 N N . ASP A 1 91 ? -12.932 6.475 12.858 1.00 54.84 91 ASP A N 1
ATOM 747 C CA . ASP A 1 91 ? -12.580 7.669 12.077 1.00 54.84 91 ASP A CA 1
ATOM 748 C C . ASP A 1 91 ? -11.121 8.115 12.271 1.00 54.84 91 ASP A C 1
ATOM 750 O O . ASP A 1 91 ? -10.517 8.685 11.367 1.00 54.84 91 ASP A O 1
ATOM 754 N N . SER A 1 92 ? -10.492 7.751 13.396 1.00 54.91 92 SER A N 1
ATOM 755 C CA . SER A 1 92 ? -9.069 8.015 13.658 1.00 54.91 92 SER A CA 1
ATOM 756 C C . SER A 1 92 ? -8.101 7.285 12.717 1.00 54.91 92 SER A C 1
ATOM 758 O O . SER A 1 92 ? -6.925 7.646 12.655 1.00 54.91 92 SER A O 1
ATOM 760 N N . GLN A 1 93 ? -8.561 6.267 11.979 1.00 55.25 93 GLN A N 1
ATOM 761 C CA . GLN A 1 93 ? -7.755 5.575 10.965 1.00 55.25 93 GLN A CA 1
ATOM 762 C C . GLN A 1 93 ? -7.888 6.194 9.561 1.00 55.25 93 GLN A C 1
ATOM 764 O O . GLN A 1 93 ? -7.011 5.968 8.730 1.00 55.25 93 GLN A O 1
ATOM 769 N N . ILE A 1 94 ? -8.915 7.016 9.304 1.00 62.75 94 ILE A N 1
ATOM 770 C CA . ILE A 1 94 ? -9.147 7.699 8.019 1.00 62.75 94 ILE A CA 1
ATOM 771 C C . ILE A 1 94 ? -8.536 9.109 8.085 1.00 62.75 94 ILE A C 1
ATOM 773 O O . ILE A 1 94 ? -9.226 10.129 8.120 1.00 62.75 94 ILE A O 1
ATOM 777 N N . ASN A 1 95 ? -7.207 9.172 8.136 1.00 72.44 95 ASN A N 1
ATOM 778 C CA . ASN A 1 95 ? -6.473 10.439 8.155 1.00 72.44 95 ASN A CA 1
ATOM 779 C C . ASN A 1 95 ? -6.238 10.995 6.734 1.00 72.44 95 ASN A C 1
ATOM 781 O O . ASN A 1 95 ? -6.501 10.327 5.731 1.00 72.44 95 ASN A O 1
ATOM 785 N N . PHE A 1 96 ? -5.751 12.239 6.648 1.00 71.62 96 PHE A N 1
ATOM 786 C CA . PHE A 1 96 ? -5.430 12.885 5.370 1.00 71.62 96 PHE A CA 1
ATOM 787 C C . PHE A 1 96 ? -4.482 12.034 4.519 1.00 71.62 96 PHE A C 1
ATOM 789 O O . PHE A 1 96 ? -4.764 11.816 3.347 1.00 71.62 96 PHE A O 1
ATOM 796 N N . LEU A 1 97 ? -3.419 11.493 5.125 1.00 69.06 97 LEU A N 1
ATOM 797 C CA . LEU A 1 97 ? -2.415 10.690 4.428 1.00 69.06 97 LEU A CA 1
ATOM 798 C C . LEU A 1 97 ? -3.023 9.436 3.785 1.00 69.06 97 LEU A C 1
ATOM 800 O O . LEU A 1 97 ? -2.749 9.155 2.625 1.00 69.06 97 LEU A O 1
ATOM 804 N N . HIS A 1 98 ? -3.876 8.712 4.510 1.00 65.19 98 HIS A N 1
ATOM 805 C CA . HIS A 1 98 ? -4.556 7.513 4.024 1.00 65.19 98 HIS A CA 1
ATOM 806 C C . HIS A 1 98 ? -5.466 7.838 2.837 1.00 65.19 98 HIS A C 1
ATOM 808 O O . HIS A 1 98 ? -5.401 7.177 1.803 1.00 65.19 98 HIS A O 1
ATOM 814 N N . VAL A 1 99 ? -6.292 8.879 2.965 1.00 68.69 99 VAL A N 1
ATOM 815 C CA . VAL A 1 99 ? -7.229 9.265 1.903 1.00 68.69 99 VAL A CA 1
ATOM 816 C C . VAL A 1 99 ? -6.482 9.781 0.679 1.00 68.69 99 VAL A C 1
ATOM 818 O O . VAL A 1 99 ? -6.779 9.343 -0.428 1.00 68.69 99 VAL A O 1
ATOM 821 N N . PHE A 1 100 ? -5.487 10.649 0.877 1.00 73.00 100 PHE A N 1
ATOM 822 C CA . PHE A 1 100 ? -4.640 11.153 -0.198 1.00 73.00 100 PHE A CA 1
ATOM 823 C C . PHE A 1 100 ? -3.977 9.990 -0.939 1.00 73.00 100 PHE A C 1
ATOM 825 O O . PHE A 1 100 ? -4.221 9.828 -2.130 1.00 73.00 100 PHE A O 1
ATOM 832 N N . HIS A 1 10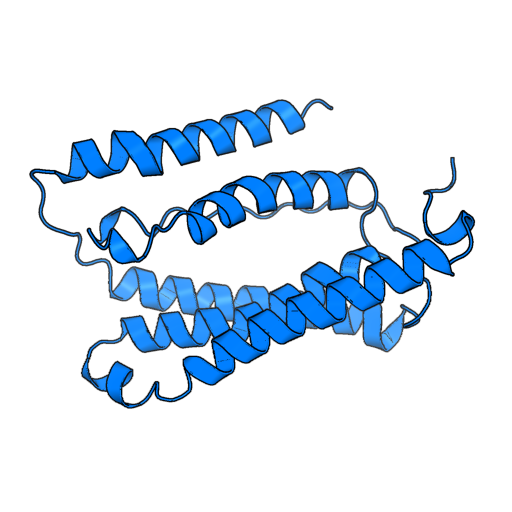1 ? -3.264 9.115 -0.227 1.00 75.06 101 HIS A N 1
ATOM 833 C CA . HIS A 1 101 ? -2.589 7.950 -0.800 1.00 75.06 101 HIS A CA 1
ATOM 834 C C . HIS A 1 101 ? -3.547 7.031 -1.574 1.00 75.06 101 HIS A C 1
ATOM 836 O O . HIS A 1 101 ? -3.319 6.758 -2.745 1.00 75.06 101 HIS A O 1
ATOM 842 N N . HIS A 1 102 ? -4.655 6.581 -0.979 1.00 74.56 102 HIS A N 1
ATOM 843 C CA . HIS A 1 102 ? -5.569 5.658 -1.670 1.00 74.56 102 HIS A CA 1
ATOM 844 C C . HIS A 1 102 ? -6.383 6.306 -2.797 1.00 74.56 102 HIS A C 1
ATOM 846 O O . HIS A 1 102 ? -6.923 5.586 -3.631 1.00 74.56 102 HIS A O 1
ATOM 852 N N . SER A 1 103 ? -6.459 7.638 -2.852 1.00 70.50 103 SER A N 1
ATOM 853 C CA . SER A 1 103 ? -7.065 8.350 -3.984 1.00 70.50 103 SER A CA 1
ATOM 854 C C . SER A 1 103 ? -6.087 8.587 -5.137 1.00 70.50 103 SER A C 1
ATOM 856 O O . SER A 1 103 ? -6.492 8.531 -6.298 1.00 70.50 103 SER A O 1
ATOM 858 N N . THR A 1 104 ? -4.804 8.819 -4.838 1.00 72.88 104 THR A N 1
ATOM 859 C CA . THR A 1 104 ? -3.778 9.107 -5.846 1.00 72.88 104 THR A CA 1
ATOM 860 C C . THR A 1 104 ? -3.144 7.840 -6.407 1.00 72.88 104 THR A C 1
ATOM 862 O O . THR A 1 104 ? -2.893 7.795 -7.607 1.00 72.88 104 THR A O 1
ATOM 865 N N . VAL A 1 105 ? -2.960 6.790 -5.599 1.00 74.88 105 VAL A N 1
ATOM 866 C CA . VAL A 1 105 ? -2.319 5.529 -6.019 1.00 74.88 105 VAL A CA 1
ATOM 867 C C . VAL A 1 105 ? -2.999 4.861 -7.219 1.00 74.88 105 VAL A C 1
ATOM 869 O O . VAL A 1 105 ? -2.284 4.478 -8.138 1.00 74.88 105 VAL A O 1
ATOM 872 N N . PRO A 1 106 ? -4.338 4.733 -7.302 1.00 70.88 106 PRO A N 1
ATOM 873 C CA . PRO A 1 106 ? -4.975 4.147 -8.484 1.00 70.88 106 PRO A CA 1
ATOM 874 C C . PRO A 1 106 ? -4.749 4.979 -9.751 1.00 70.88 106 PRO A C 1
ATOM 876 O O . PRO A 1 106 ? -4.612 4.431 -10.840 1.00 70.88 106 PRO A O 1
ATOM 879 N N . VAL A 1 107 ? -4.684 6.306 -9.607 1.00 69.50 107 VAL A N 1
ATOM 880 C CA . VAL A 1 107 ? -4.435 7.228 -10.720 1.00 69.50 107 VAL A CA 1
ATOM 881 C C . VAL A 1 107 ? -2.984 7.110 -11.177 1.00 69.50 107 VAL A C 1
ATOM 883 O O . VAL A 1 107 ? -2.738 6.933 -12.366 1.00 69.50 107 VAL A O 1
ATOM 886 N N . THR A 1 108 ? -2.018 7.151 -10.257 1.00 69.25 108 THR A N 1
ATOM 887 C CA . THR A 1 108 ? -0.593 7.027 -10.596 1.00 69.25 108 THR A CA 1
ATOM 888 C C . THR A 1 108 ? -0.248 5.639 -11.126 1.00 69.25 108 THR A C 1
ATOM 890 O O . THR A 1 108 ? 0.495 5.542 -12.096 1.00 69.25 108 THR A O 1
ATOM 893 N N . ALA A 1 109 ? -0.833 4.576 -10.568 1.00 70.50 109 ALA A N 1
ATOM 894 C CA . ALA A 1 109 ? -0.690 3.215 -11.081 1.00 70.50 109 ALA A CA 1
ATOM 895 C C . ALA A 1 109 ? -1.265 3.083 -12.497 1.00 70.50 109 ALA A C 1
ATOM 897 O O . ALA A 1 109 ? -0.618 2.494 -13.356 1.00 70.50 109 ALA A O 1
ATOM 898 N N . TRP A 1 110 ? -2.428 3.690 -12.770 1.00 66.62 110 TRP A N 1
ATOM 899 C CA . TRP A 1 110 ? -2.986 3.743 -14.122 1.00 66.62 110 TRP A CA 1
ATOM 900 C C . TRP A 1 110 ? -2.021 4.410 -15.107 1.00 66.62 110 TRP A C 1
ATOM 902 O O . TRP A 1 110 ? -1.780 3.871 -16.181 1.00 66.62 110 TRP A O 1
ATOM 912 N N . PHE A 1 111 ? -1.448 5.566 -14.755 1.00 65.50 111 PHE A N 1
ATOM 913 C CA . PHE A 1 111 ? -0.448 6.223 -15.603 1.00 65.50 111 PHE A CA 1
ATOM 914 C C . PHE A 1 111 ? 0.812 5.361 -15.783 1.00 65.50 111 PHE A C 1
ATOM 916 O O . PHE A 1 111 ? 1.312 5.259 -16.898 1.00 65.50 111 PHE A O 1
ATOM 923 N N . GLY A 1 112 ? 1.288 4.699 -14.726 1.00 65.00 112 GLY A N 1
ATOM 924 C CA . GLY A 1 112 ? 2.441 3.800 -14.799 1.00 65.00 112 GLY A CA 1
ATOM 925 C C . GLY A 1 112 ? 2.215 2.629 -15.755 1.00 65.00 112 GLY A C 1
ATOM 926 O O . GLY A 1 112 ? 3.033 2.396 -16.634 1.00 65.00 112 GLY A O 1
ATOM 927 N N . VAL A 1 113 ? 1.076 1.943 -15.650 1.00 64.62 113 VAL A N 1
ATOM 928 C CA . VAL A 1 113 ? 0.740 0.810 -16.530 1.00 64.62 113 VAL A CA 1
ATOM 929 C C . VAL A 1 113 ? 0.410 1.269 -17.953 1.00 64.62 113 VAL A C 1
ATOM 931 O O . VAL A 1 113 ? 0.786 0.605 -18.907 1.00 64.62 113 VAL A O 1
ATOM 934 N N . ALA A 1 114 ? -0.251 2.415 -18.125 1.00 62.94 114 ALA A N 1
ATOM 935 C CA . ALA A 1 114 ? -0.679 2.878 -19.446 1.00 62.94 114 ALA A CA 1
ATOM 936 C C . ALA A 1 114 ? 0.454 3.456 -20.310 1.00 62.94 114 ALA A C 1
ATOM 938 O O . ALA A 1 114 ? 0.314 3.488 -21.530 1.00 62.94 114 ALA A O 1
ATOM 939 N N . TYR A 1 115 ? 1.525 3.968 -19.698 1.00 60.56 115 TYR A N 1
ATOM 940 C CA . TYR A 1 115 ? 2.606 4.654 -20.420 1.00 60.56 115 TYR A CA 1
ATOM 941 C C . TYR A 1 115 ? 3.992 4.044 -20.189 1.00 60.56 115 TYR A C 1
ATOM 943 O O . TYR A 1 115 ? 4.925 4.391 -20.909 1.00 60.56 115 TYR A O 1
ATOM 951 N N . GLY A 1 116 ? 4.146 3.150 -19.210 1.00 61.44 116 GLY A N 1
ATOM 952 C CA . GLY A 1 116 ? 5.426 2.518 -18.907 1.00 61.44 116 GLY A CA 1
ATOM 953 C C . GLY A 1 116 ? 5.334 1.224 -18.089 1.00 61.44 116 GLY A C 1
ATOM 954 O O . GLY A 1 116 ? 5.965 1.155 -17.031 1.00 61.44 116 GLY A O 1
ATOM 955 N N . PRO A 1 117 ? 4.567 0.213 -18.540 1.00 62.41 117 PRO A N 1
ATOM 956 C CA . PRO A 1 117 ? 4.449 -1.079 -17.862 1.00 62.41 117 PRO A CA 1
ATOM 957 C C . PRO A 1 117 ? 5.767 -1.881 -17.860 1.00 62.41 117 PRO A C 1
ATOM 959 O O . PRO A 1 117 ? 6.439 -2.044 -18.870 1.00 62.41 117 PRO A O 1
ATOM 962 N N . GLY A 1 118 ? 6.160 -2.417 -16.705 1.00 62.38 118 GLY A N 1
ATOM 963 C CA . GLY A 1 118 ? 7.362 -3.255 -16.605 1.00 62.38 118 GLY A CA 1
ATOM 964 C C . GLY A 1 118 ? 8.680 -2.475 -16.504 1.00 62.38 118 GLY A C 1
ATOM 965 O O . GLY A 1 118 ? 8.711 -1.318 -16.079 1.00 62.38 118 GLY A O 1
ATOM 966 N N . GLY A 1 119 ? 9.792 -3.150 -16.805 1.00 68.81 119 GLY A N 1
ATOM 967 C CA . GLY A 1 119 ? 11.140 -2.582 -16.721 1.00 68.81 119 GLY A CA 1
ATOM 968 C C . GLY A 1 119 ? 11.481 -2.020 -15.334 1.00 68.81 119 GLY A C 1
ATOM 969 O O . GLY A 1 119 ? 11.023 -2.528 -14.301 1.00 68.81 119 GLY A O 1
ATOM 970 N N . TYR A 1 120 ? 12.237 -0.920 -15.300 1.00 69.62 120 TYR A N 1
ATOM 971 C CA . TYR A 1 120 ? 12.609 -0.236 -14.052 1.00 69.62 120 TYR A CA 1
ATOM 972 C C . TYR A 1 120 ? 11.401 0.298 -13.253 1.00 69.62 120 TYR A C 1
ATOM 974 O O . TYR A 1 120 ? 11.461 0.375 -12.025 1.00 69.62 120 TYR A O 1
ATOM 982 N N . ASN A 1 121 ? 10.270 0.602 -13.906 1.00 69.12 121 ASN A N 1
ATOM 983 C CA . ASN A 1 121 ? 9.047 1.047 -13.225 1.00 69.12 121 ASN A CA 1
ATOM 984 C C . ASN A 1 121 ? 8.419 -0.062 -12.365 1.00 69.12 121 ASN A C 1
ATOM 986 O O . ASN A 1 121 ? 7.722 0.236 -11.393 1.00 69.12 121 ASN A O 1
ATOM 990 N N . SER A 1 122 ? 8.700 -1.337 -12.666 1.00 71.88 122 SER A N 1
ATOM 991 C CA . SER A 1 122 ? 8.201 -2.487 -11.898 1.00 71.88 122 SER A CA 1
ATOM 992 C C . SER A 1 122 ? 8.870 -2.664 -10.525 1.00 71.88 122 SER A C 1
ATOM 994 O O . SER A 1 122 ? 8.370 -3.425 -9.691 1.00 71.88 122 SER A O 1
ATOM 996 N N . ILE A 1 123 ? 9.956 -1.934 -10.234 1.00 77.50 123 ILE A N 1
ATOM 997 C CA . ILE A 1 123 ? 10.636 -2.025 -8.935 1.00 77.50 123 ILE A CA 1
ATOM 998 C C . ILE A 1 123 ? 9.778 -1.453 -7.801 1.00 77.50 123 ILE A C 1
ATOM 1000 O O . ILE A 1 123 ? 9.747 -1.992 -6.695 1.00 77.50 123 ILE A O 1
ATOM 1004 N N . PHE A 1 124 ? 9.031 -0.381 -8.079 1.00 81.00 124 PHE A N 1
ATOM 1005 C CA . PHE A 1 124 ? 8.160 0.250 -7.097 1.00 81.00 124 PHE A CA 1
ATOM 1006 C C . PHE A 1 124 ? 7.036 -0.692 -6.640 1.00 81.00 124 PHE A C 1
ATOM 1008 O O . PHE A 1 124 ? 6.932 -0.915 -5.430 1.00 81.00 124 PHE A O 1
ATOM 1015 N N . PRO A 1 125 ? 6.221 -1.293 -7.538 1.00 78.00 125 PRO A N 1
ATOM 1016 C CA . PRO A 1 125 ? 5.208 -2.257 -7.126 1.00 78.00 125 PRO A CA 1
ATOM 1017 C C . PRO A 1 125 ? 5.814 -3.500 -6.463 1.00 78.00 125 PRO A C 1
ATOM 1019 O O . PRO A 1 125 ? 5.184 -4.027 -5.550 1.00 78.00 125 PRO A O 1
ATOM 1022 N N . LEU A 1 126 ? 7.038 -3.921 -6.812 1.00 80.94 126 LEU A N 1
ATOM 1023 C CA . LEU A 1 126 ? 7.726 -5.017 -6.117 1.00 80.94 126 LEU A CA 1
ATOM 1024 C C . LEU A 1 126 ? 7.990 -4.688 -4.638 1.00 80.94 126 LEU A C 1
ATOM 1026 O O . LEU A 1 126 ? 7.523 -5.399 -3.745 1.00 80.94 126 LEU A O 1
ATOM 1030 N N . PHE A 1 127 ? 8.721 -3.605 -4.361 1.00 85.88 127 PHE A N 1
ATOM 1031 C CA . PHE A 1 127 ? 9.043 -3.213 -2.983 1.00 85.88 127 PHE A CA 1
ATOM 1032 C C . PHE A 1 127 ? 7.782 -2.856 -2.194 1.00 85.88 127 PHE A C 1
ATOM 1034 O O . PHE 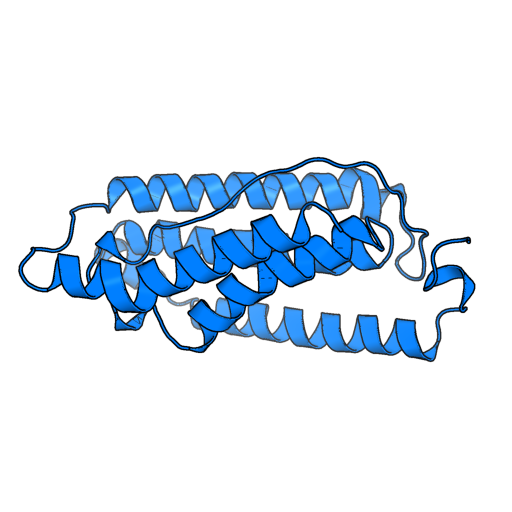A 1 127 ? 7.671 -3.175 -1.009 1.00 85.88 127 PHE A O 1
ATOM 1041 N N . ASN A 1 128 ? 6.809 -2.227 -2.852 1.00 87.38 128 ASN A N 1
ATOM 1042 C CA . ASN A 1 128 ? 5.537 -1.887 -2.240 1.00 87.38 128 ASN A CA 1
ATOM 1043 C C . ASN A 1 128 ? 4.730 -3.138 -1.863 1.00 87.38 128 ASN A C 1
ATOM 1045 O O . ASN A 1 128 ? 4.248 -3.210 -0.734 1.00 87.38 128 ASN A O 1
ATOM 1049 N N . ALA A 1 129 ? 4.622 -4.133 -2.750 1.00 82.88 129 ALA A N 1
ATOM 1050 C CA . ALA A 1 129 ? 3.952 -5.399 -2.456 1.00 82.8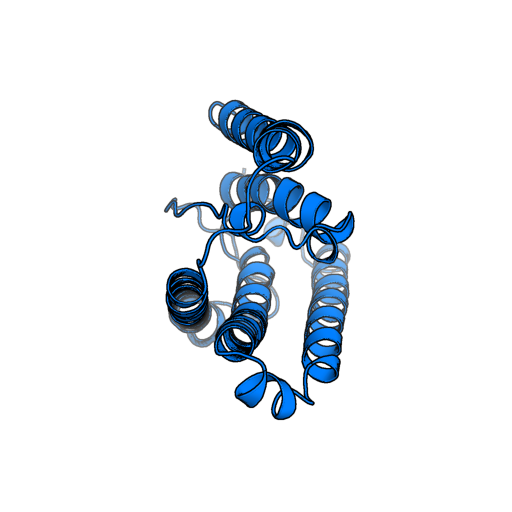8 129 ALA A CA 1
ATOM 1051 C C . ALA A 1 129 ? 4.643 -6.133 -1.297 1.00 82.88 129 ALA A C 1
ATOM 1053 O O . ALA A 1 129 ? 3.973 -6.579 -0.363 1.00 82.88 129 ALA A O 1
ATOM 1054 N N . PHE A 1 130 ? 5.979 -6.164 -1.279 1.00 89.69 130 PHE A N 1
ATOM 1055 C CA . PHE A 1 130 ? 6.741 -6.773 -0.189 1.00 89.69 130 PHE A CA 1
ATOM 1056 C C . PHE A 1 130 ? 6.459 -6.116 1.171 1.00 89.69 130 PHE A C 1
ATOM 1058 O O . PHE A 1 130 ? 6.180 -6.802 2.157 1.00 89.69 130 PHE A O 1
ATOM 1065 N N . VAL A 1 131 ? 6.477 -4.784 1.249 1.00 92.19 131 VAL A N 1
ATOM 1066 C CA . VAL A 1 131 ? 6.148 -4.068 2.494 1.00 92.19 131 VAL A CA 1
ATOM 1067 C C . VAL A 1 131 ? 4.677 -4.272 2.875 1.00 92.19 131 VAL A C 1
ATOM 1069 O O . VAL A 1 131 ? 4.353 -4.422 4.060 1.00 92.19 131 VAL A O 1
ATOM 1072 N N . HIS A 1 132 ? 3.784 -4.347 1.887 1.00 87.94 132 HIS A N 1
ATOM 1073 C CA . HIS A 1 132 ? 2.364 -4.602 2.098 1.00 87.94 132 HIS A CA 1
ATOM 1074 C C . HIS A 1 132 ? 2.067 -5.987 2.683 1.00 87.94 132 HIS A C 1
ATOM 1076 O O . HIS A 1 132 ? 1.142 -6.085 3.490 1.00 87.94 132 HIS A O 1
ATOM 1082 N N . ILE A 1 133 ? 2.859 -7.026 2.386 1.00 90.69 133 ILE A N 1
ATOM 1083 C CA . ILE A 1 133 ? 2.760 -8.337 3.062 1.00 90.69 133 ILE A CA 1
ATOM 1084 C C . ILE A 1 133 ? 2.816 -8.146 4.581 1.00 90.69 133 ILE A C 1
ATOM 1086 O O . ILE A 1 133 ? 1.918 -8.572 5.309 1.00 90.69 133 ILE A O 1
ATOM 1090 N N . TRP A 1 134 ? 3.838 -7.441 5.066 1.00 92.19 134 TRP A N 1
ATOM 1091 C CA . TRP A 1 134 ? 4.044 -7.223 6.497 1.00 92.19 134 TRP A CA 1
ATOM 1092 C C . TRP A 1 134 ? 2.996 -6.289 7.106 1.00 92.19 134 TRP A C 1
ATOM 1094 O O . TRP A 1 134 ? 2.529 -6.522 8.225 1.00 92.19 134 TRP A O 1
ATOM 1104 N N . MET A 1 135 ? 2.589 -5.255 6.367 1.00 90.19 135 MET A N 1
ATOM 1105 C CA . MET A 1 135 ? 1.556 -4.323 6.815 1.00 90.19 135 MET A CA 1
ATOM 1106 C C . MET A 1 135 ? 0.193 -5.015 6.975 1.00 90.19 135 MET A C 1
ATOM 1108 O O . MET A 1 135 ? -0.441 -4.891 8.026 1.00 90.19 135 MET A O 1
ATOM 1112 N N . TYR A 1 136 ? -0.256 -5.770 5.967 1.00 86.31 136 TYR A N 1
ATOM 1113 C CA . TYR A 1 136 ? -1.536 -6.480 6.023 1.00 86.31 136 TYR A CA 1
ATOM 1114 C C . TYR A 1 136 ? -1.504 -7.638 7.017 1.00 86.31 136 TYR A C 1
ATOM 1116 O O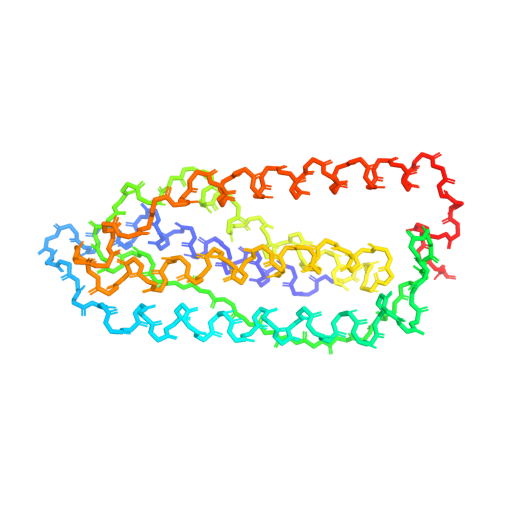 . TYR A 1 136 ? -2.497 -7.854 7.714 1.00 86.31 136 TYR A O 1
ATOM 1124 N N . LEU A 1 137 ? -0.362 -8.311 7.186 1.00 90.12 137 LEU A N 1
ATOM 1125 C CA . LEU A 1 137 ? -0.194 -9.310 8.240 1.00 90.12 137 LEU A CA 1
ATOM 1126 C C . LEU A 1 137 ? -0.404 -8.686 9.626 1.00 90.12 137 LEU A C 1
ATOM 1128 O O . LEU A 1 137 ? -1.181 -9.203 10.432 1.00 90.12 137 LEU A O 1
ATOM 1132 N N . TYR A 1 138 ? 0.209 -7.529 9.886 1.00 88.12 138 TYR A N 1
ATOM 1133 C CA . TYR A 1 138 ? -0.005 -6.791 11.129 1.00 88.12 138 TYR A CA 1
ATOM 1134 C C . TYR A 1 138 ? -1.477 -6.409 11.329 1.00 88.12 138 TYR A C 1
ATOM 1136 O O . TYR A 1 138 ? -2.008 -6.567 12.430 1.00 88.12 138 TYR A O 1
ATOM 1144 N N . TYR A 1 139 ? -2.165 -5.929 10.288 1.00 84.56 139 TYR A N 1
ATOM 1145 C CA . TYR A 1 139 ? -3.581 -5.566 10.389 1.00 84.56 139 TYR A CA 1
ATOM 1146 C C . TYR A 1 139 ? -4.503 -6.770 10.591 1.00 84.56 139 TYR A C 1
ATOM 1148 O O . TYR A 1 139 ? -5.433 -6.680 11.399 1.00 84.56 139 TYR A O 1
ATOM 1156 N N . GLY A 1 140 ? -4.219 -7.900 9.943 1.00 83.50 140 GLY A N 1
ATOM 1157 C CA . GLY A 1 140 ? -4.920 -9.164 10.165 1.00 83.50 140 GLY A CA 1
ATOM 1158 C C . GLY A 1 140 ? -4.780 -9.637 11.611 1.00 83.50 140 GLY A C 1
ATOM 1159 O O . GLY A 1 140 ? -5.785 -9.889 12.278 1.00 83.50 140 GLY A O 1
ATOM 1160 N N . LEU A 1 141 ? -3.553 -9.645 12.143 1.00 86.62 141 LEU A N 1
ATOM 1161 C CA . LEU A 1 141 ? -3.288 -9.996 13.542 1.00 86.62 141 LEU A CA 1
ATOM 1162 C C . LEU A 1 141 ? -3.943 -9.003 14.516 1.00 86.62 141 LEU A C 1
ATOM 1164 O O . LEU A 1 141 ? -4.573 -9.406 15.495 1.00 86.62 141 LEU A O 1
ATOM 1168 N N . ALA A 1 142 ? -3.880 -7.700 14.235 1.00 84.25 142 ALA A N 1
ATOM 1169 C CA . ALA A 1 142 ? -4.514 -6.676 15.067 1.00 84.25 142 ALA A CA 1
ATOM 1170 C C . ALA A 1 142 ? -6.050 -6.785 15.074 1.00 84.25 142 ALA A C 1
ATOM 1172 O O . ALA A 1 142 ? -6.695 -6.377 16.049 1.00 84.25 142 ALA A O 1
ATOM 1173 N N . ALA A 1 143 ? -6.645 -7.334 14.010 1.00 81.81 143 ALA A N 1
ATOM 1174 C CA . ALA A 1 143 ? -8.079 -7.573 13.906 1.00 81.81 143 ALA A CA 1
ATOM 1175 C C . ALA A 1 143 ? -8.558 -8.764 14.755 1.00 81.81 143 ALA A C 1
ATOM 1177 O O . ALA A 1 143 ? -9.736 -8.788 15.103 1.00 81.81 143 ALA A O 1
ATOM 1178 N N . ILE A 1 144 ? -7.681 -9.689 15.172 1.00 84.44 144 ILE A N 1
ATOM 1179 C CA . ILE A 1 144 ? -8.038 -10.816 16.060 1.00 84.44 144 ILE A CA 1
ATOM 1180 C C . ILE A 1 144 ? -8.571 -10.304 17.404 1.00 84.44 144 ILE A C 1
ATOM 1182 O O . ILE A 1 144 ? -9.574 -10.810 17.908 1.00 84.44 144 ILE A O 1
ATOM 1186 N N . GLY A 1 145 ? -7.984 -9.239 17.952 1.00 80.12 145 GLY A N 1
ATOM 1187 C CA . GLY A 1 145 ? -8.511 -8.544 19.128 1.00 80.12 145 GLY A CA 1
ATOM 1188 C C . GLY A 1 145 ? -7.444 -8.132 20.144 1.00 80.12 145 GLY A C 1
ATOM 1189 O O . GLY A 1 145 ? -6.250 -8.270 19.873 1.00 80.12 145 GLY A O 1
ATOM 1190 N N . PRO A 1 146 ? -7.866 -7.640 21.325 1.00 80.06 146 PRO A N 1
ATOM 1191 C CA . PRO A 1 146 ? -6.966 -7.090 22.344 1.00 80.06 146 PRO A CA 1
ATOM 1192 C C . PRO A 1 146 ? -5.899 -8.083 22.826 1.00 80.06 146 PRO A C 1
ATOM 1194 O O . PRO A 1 146 ? -4.750 -7.700 23.026 1.00 80.06 146 PRO A O 1
ATOM 1197 N N . GLY A 1 147 ? -6.251 -9.371 22.926 1.00 87.44 147 GLY A N 1
ATOM 1198 C CA . GLY A 1 147 ? -5.310 -10.427 23.310 1.00 87.44 147 GLY A CA 1
ATOM 1199 C C . GLY A 1 147 ? -4.132 -10.573 22.344 1.00 87.44 147 GLY A C 1
ATOM 1200 O O . GLY A 1 147 ? -3.009 -10.769 22.793 1.00 87.44 147 GLY A O 1
ATOM 1201 N N . MET A 1 148 ? -4.363 -10.403 21.035 1.00 86.50 148 MET A N 1
ATOM 1202 C CA . MET A 1 148 ? -3.305 -10.453 20.018 1.00 86.50 148 MET A CA 1
ATOM 1203 C C . MET A 1 148 ? -2.526 -9.135 19.934 1.00 86.50 148 MET A C 1
ATOM 1205 O O . MET A 1 148 ? -1.310 -9.139 19.770 1.00 86.50 148 MET A O 1
ATOM 1209 N N . GLN A 1 149 ? -3.207 -7.994 20.095 1.00 82.88 149 GLN A N 1
ATOM 1210 C CA . GLN A 1 149 ? -2.588 -6.667 19.984 1.00 82.88 149 GLN A CA 1
ATOM 1211 C C . GLN A 1 149 ? -1.435 -6.451 20.971 1.00 82.88 149 GLN A C 1
ATOM 1213 O O . GLN A 1 149 ? -0.487 -5.745 20.631 1.00 82.88 149 GLN A O 1
ATOM 1218 N N . LYS A 1 150 ? -1.460 -7.101 22.142 1.00 89.06 150 LYS A N 1
ATOM 1219 C CA . LYS A 1 150 ? -0.359 -7.027 23.118 1.00 89.06 150 LYS A CA 1
ATOM 1220 C C . LYS A 1 150 ? 0.971 -7.558 22.560 1.00 89.06 150 LYS A C 1
ATOM 1222 O O . LYS A 1 150 ? 2.031 -7.089 22.956 1.00 89.06 150 LYS A O 1
ATOM 1227 N N . TYR A 1 151 ? 0.919 -8.524 21.641 1.00 90.25 151 TYR A N 1
ATOM 1228 C CA . TYR A 1 151 ? 2.103 -9.144 21.042 1.00 90.25 151 TYR A CA 1
ATOM 1229 C C . TYR A 1 151 ? 2.639 -8.349 19.839 1.00 90.25 151 TYR A C 1
ATOM 1231 O O . TYR A 1 151 ? 3.720 -8.635 19.333 1.00 90.25 151 TYR A O 1
ATOM 1239 N N . LEU A 1 152 ? 1.921 -7.316 19.387 1.00 90.50 152 LEU A N 1
ATOM 1240 C CA . LEU A 1 152 ? 2.259 -6.517 18.206 1.00 90.50 152 LEU A CA 1
ATOM 1241 C C . LEU A 1 152 ? 3.201 -5.338 18.525 1.00 90.50 152 LEU A C 1
ATOM 1243 O O . LEU A 1 152 ? 3.020 -4.216 18.046 1.00 90.50 152 LEU A O 1
ATOM 1247 N N . TRP A 1 153 ? 4.243 -5.592 19.320 1.00 93.19 153 TRP A N 1
ATOM 1248 C CA . TRP A 1 153 ? 5.233 -4.591 19.753 1.00 93.19 153 TRP A CA 1
ATOM 1249 C C . TRP A 1 153 ? 6.055 -3.997 18.593 1.00 93.19 153 TRP A C 1
ATOM 1251 O O . TRP A 1 153 ? 6.571 -2.881 18.671 1.00 93.19 153 TRP A O 1
ATOM 1261 N N . TRP A 1 154 ? 6.138 -4.715 17.476 1.00 91.19 154 TRP A N 1
ATOM 1262 C CA . TRP A 1 154 ? 6.946 -4.382 16.307 1.00 91.19 154 TRP A CA 1
ATOM 1263 C C . TRP A 1 154 ? 6.286 -3.373 15.350 1.00 91.19 154 TRP A C 1
ATOM 1265 O O . TRP A 1 154 ? 6.861 -3.053 14.310 1.00 91.19 154 TRP A O 1
ATOM 1275 N N . LYS A 1 155 ? 5.143 -2.774 15.721 1.00 84.62 155 LYS A N 1
ATOM 1276 C CA . LYS A 1 155 ? 4.470 -1.712 14.942 1.00 84.62 155 LYS A CA 1
ATOM 1277 C C . LYS A 1 155 ? 5.426 -0.604 14.477 1.00 84.62 155 LYS A C 1
ATOM 1279 O O . LYS A 1 155 ? 5.339 -0.142 13.347 1.00 84.62 155 LYS A O 1
ATOM 1284 N N . LYS A 1 156 ? 6.350 -0.172 15.343 1.00 86.44 156 LYS A N 1
ATOM 1285 C CA . LYS A 1 156 ? 7.316 0.894 15.017 1.00 86.44 156 LYS A CA 1
ATOM 1286 C C . LYS A 1 156 ? 8.311 0.469 13.929 1.00 86.44 156 LYS A C 1
ATOM 1288 O O . LYS A 1 156 ? 8.732 1.306 13.139 1.00 86.44 156 LYS A O 1
ATOM 1293 N N . HIS A 1 157 ? 8.671 -0.812 13.877 1.00 92.44 157 HIS A N 1
ATOM 1294 C CA . HIS A 1 157 ? 9.573 -1.355 12.859 1.00 92.44 157 HIS A CA 1
ATOM 1295 C C . HIS A 1 157 ? 8.896 -1.405 11.490 1.00 92.44 157 HIS A C 1
ATOM 1297 O O . HIS A 1 157 ? 9.535 -1.077 10.498 1.00 92.44 157 HIS A O 1
ATOM 1303 N N . LEU A 1 158 ? 7.591 -1.689 11.440 1.00 88.62 158 LEU A N 1
ATOM 1304 C CA . LEU A 1 158 ? 6.806 -1.584 10.205 1.00 88.62 158 LEU A CA 1
ATOM 1305 C C . LEU A 1 158 ? 6.809 -0.169 9.634 1.00 88.62 158 LEU A C 1
ATOM 1307 O O . LEU A 1 158 ? 7.045 0.014 8.447 1.00 88.62 158 LEU A O 1
ATOM 1311 N N . THR A 1 159 ? 6.588 0.842 10.476 1.00 88.56 159 THR A N 1
ATOM 1312 C CA . THR A 1 159 ? 6.607 2.235 10.007 1.00 88.56 159 THR A CA 1
ATOM 1313 C C . THR A 1 159 ? 7.997 2.636 9.512 1.00 88.56 159 THR A C 1
ATOM 1315 O O . THR A 1 159 ? 8.112 3.308 8.492 1.00 88.56 159 THR A O 1
ATOM 1318 N N . LYS A 1 160 ? 9.064 2.176 10.180 1.00 90.81 160 LYS A N 1
ATOM 1319 C CA . LYS A 1 160 ? 10.437 2.362 9.687 1.00 90.81 160 LYS A CA 1
ATOM 1320 C C . LYS A 1 160 ? 10.652 1.673 8.338 1.00 90.81 160 LYS A C 1
ATOM 1322 O O . LYS A 1 160 ? 11.224 2.290 7.452 1.00 90.81 160 LYS A O 1
ATOM 1327 N N . LEU A 1 161 ? 10.157 0.447 8.163 1.00 91.00 161 LEU A N 1
ATOM 1328 C CA . LEU A 1 161 ? 10.243 -0.291 6.900 1.00 91.00 161 LEU A CA 1
ATOM 1329 C C . LEU A 1 161 ? 9.553 0.466 5.752 1.00 91.00 161 LEU A C 1
ATOM 1331 O O . LEU A 1 161 ? 10.130 0.592 4.677 1.00 91.00 161 LEU A O 1
ATOM 1335 N N . GLN A 1 162 ? 8.369 1.036 5.997 1.00 86.88 162 GLN A N 1
ATOM 1336 C CA . GLN A 1 162 ? 7.658 1.876 5.024 1.00 86.88 162 GLN A CA 1
ATOM 1337 C C . GLN A 1 162 ? 8.450 3.140 4.657 1.00 86.88 162 GLN A C 1
ATOM 1339 O O . GLN A 1 162 ? 8.554 3.484 3.484 1.00 86.88 162 GLN A O 1
ATOM 1344 N N . LEU A 1 163 ? 9.046 3.824 5.638 1.00 89.38 163 LEU A N 1
ATOM 1345 C CA . LEU A 1 163 ? 9.867 5.010 5.372 1.00 89.38 163 LEU A CA 1
ATOM 1346 C C . LEU A 1 163 ? 11.136 4.662 4.587 1.00 89.38 163 LEU A C 1
ATOM 1348 O O . LEU A 1 163 ? 11.462 5.350 3.626 1.00 89.38 163 LEU A O 1
ATOM 1352 N N . VAL A 1 164 ? 11.812 3.570 4.951 1.00 92.75 164 VAL A N 1
ATOM 1353 C CA . VAL A 1 164 ? 12.991 3.078 4.224 1.00 92.75 164 VAL A CA 1
ATOM 1354 C C . VAL A 1 164 ? 12.631 2.743 2.778 1.00 92.75 164 VAL A C 1
ATOM 1356 O O . VAL A 1 164 ? 13.366 3.142 1.879 1.00 92.75 164 VAL A O 1
ATOM 1359 N N . GLN A 1 165 ? 11.488 2.091 2.535 1.00 89.69 165 GLN A N 1
ATOM 1360 C CA . GLN A 1 165 ? 10.988 1.825 1.184 1.00 89.69 165 GLN A CA 1
ATOM 1361 C C . GLN A 1 165 ? 10.882 3.121 0.368 1.00 89.69 165 GLN A C 1
ATOM 1363 O O . GLN A 1 165 ? 11.425 3.185 -0.730 1.00 89.69 165 GLN A O 1
ATOM 1368 N N . PHE A 1 166 ? 10.242 4.169 0.896 1.00 88.56 166 PHE A N 1
ATOM 1369 C CA . PHE A 1 166 ? 10.115 5.437 0.169 1.00 88.56 166 PHE A CA 1
ATOM 1370 C C . PHE A 1 166 ? 11.465 6.116 -0.082 1.00 88.56 166 PHE A C 1
ATOM 1372 O O . PHE A 1 166 ? 11.700 6.590 -1.192 1.00 88.56 166 PHE A O 1
ATOM 1379 N N . THR A 1 167 ? 12.365 6.120 0.902 1.00 89.94 167 THR A N 1
ATOM 1380 C CA . THR A 1 167 ? 13.697 6.723 0.767 1.00 89.94 167 THR A CA 1
ATOM 1381 C C . THR A 1 167 ? 14.542 6.007 -0.286 1.00 89.94 167 THR A C 1
ATOM 1383 O O . THR A 1 167 ? 15.106 6.654 -1.164 1.00 89.94 167 THR A O 1
ATOM 1386 N N . VAL A 1 168 ? 14.605 4.673 -0.241 1.00 89.94 168 VAL A N 1
ATOM 1387 C CA . VAL A 1 168 ? 15.373 3.877 -1.213 1.00 89.94 168 VAL A CA 1
ATOM 1388 C C . VAL A 1 168 ? 14.811 4.060 -2.622 1.00 89.94 168 VAL A C 1
ATOM 1390 O O . VAL A 1 168 ? 15.577 4.291 -3.555 1.00 89.94 168 VAL A O 1
ATOM 1393 N N . MET A 1 169 ? 13.484 4.030 -2.778 1.00 87.50 169 MET A N 1
ATOM 1394 C CA . MET A 1 169 ? 12.844 4.251 -4.078 1.00 87.50 169 MET A CA 1
ATOM 1395 C C . MET A 1 169 ? 13.114 5.662 -4.612 1.00 87.50 169 MET A C 1
ATOM 1397 O O . MET A 1 169 ? 13.427 5.812 -5.789 1.00 87.50 169 MET A O 1
ATOM 1401 N N . PHE A 1 170 ? 13.063 6.692 -3.763 1.00 87.50 170 PHE A N 1
ATOM 1402 C CA . PHE A 1 170 ? 13.368 8.064 -4.171 1.00 87.50 170 PHE A CA 1
ATOM 1403 C C . PHE A 1 170 ? 14.781 8.194 -4.752 1.00 87.50 170 PHE A C 1
ATOM 1405 O O . PHE A 1 170 ? 14.949 8.767 -5.830 1.00 87.50 170 PHE A O 1
ATOM 1412 N N . PHE A 1 171 ? 15.787 7.626 -4.083 1.00 89.06 171 PHE A N 1
ATOM 1413 C CA . PHE A 1 171 ? 17.160 7.655 -4.585 1.00 89.06 171 PHE A CA 1
ATOM 1414 C C . PHE A 1 171 ? 17.334 6.814 -5.851 1.00 89.06 171 PHE A C 1
ATOM 1416 O O . PHE A 1 171 ? 18.021 7.259 -6.766 1.00 89.06 171 PHE A O 1
ATOM 1423 N N . TYR A 1 172 ? 16.677 5.654 -5.944 1.00 85.31 172 TYR A N 1
ATOM 1424 C CA . TYR A 1 172 ? 16.724 4.806 -7.137 1.00 85.31 172 TYR A CA 1
ATOM 1425 C C . TYR A 1 172 ? 16.171 5.529 -8.374 1.00 85.31 172 TYR A C 1
ATOM 1427 O O . TYR A 1 172 ? 16.863 5.641 -9.384 1.00 85.31 172 TYR A O 1
ATOM 1435 N N . PHE A 1 173 ? 14.965 6.099 -8.284 1.00 83.25 173 PHE A N 1
ATOM 1436 C CA . PHE A 1 173 ? 14.375 6.845 -9.400 1.00 83.25 173 PHE A CA 1
ATOM 1437 C C . PHE A 1 173 ? 15.136 8.138 -9.711 1.00 83.25 173 PHE A C 1
ATOM 1439 O O . PHE A 1 173 ? 15.273 8.484 -10.882 1.00 83.25 173 PHE A O 1
ATOM 1446 N N . SER A 1 174 ? 15.681 8.827 -8.701 1.00 83.94 174 SER A N 1
ATOM 1447 C CA . SER A 1 174 ? 16.534 10.004 -8.931 1.00 83.94 174 SER A CA 1
ATOM 1448 C C . SER A 1 174 ? 17.823 9.636 -9.668 1.00 83.94 174 SER A C 1
ATOM 1450 O O . SER A 1 174 ? 18.228 10.344 -10.584 1.00 83.94 174 SER A O 1
ATOM 1452 N N . PHE A 1 175 ? 18.453 8.515 -9.306 1.00 85.25 175 PHE A N 1
ATOM 1453 C CA . PHE A 1 175 ? 19.640 8.010 -9.993 1.00 85.25 175 PHE A CA 1
ATOM 1454 C C . PHE A 1 175 ? 19.330 7.652 -11.448 1.00 85.25 175 PHE A C 1
ATOM 1456 O O . PHE A 1 175 ? 20.041 8.092 -12.348 1.00 85.25 175 PHE A O 1
ATOM 1463 N N . LEU A 1 176 ? 18.241 6.920 -11.695 1.00 78.88 176 LEU A N 1
ATOM 1464 C CA . LEU A 1 176 ? 17.827 6.591 -13.059 1.00 78.88 176 LEU A CA 1
ATOM 1465 C C . LEU A 1 176 ? 17.541 7.842 -13.886 1.00 78.88 176 LEU A C 1
ATOM 1467 O O . LEU A 1 176 ? 17.987 7.934 -15.022 1.00 78.88 176 LEU A O 1
ATOM 1471 N N . TRP A 1 177 ? 16.853 8.830 -13.319 1.00 77.12 177 TRP A N 1
ATOM 1472 C CA . TRP A 1 177 ? 16.548 10.059 -14.044 1.00 77.12 177 TRP A CA 1
ATOM 1473 C C . TRP A 1 177 ? 17.800 10.868 -14.414 1.00 77.12 177 TRP A C 1
ATOM 1475 O O . TRP A 1 177 ? 17.841 11.476 -15.480 1.00 77.12 177 TRP A O 1
ATOM 1485 N N . LEU A 1 178 ? 18.820 10.865 -13.552 1.00 81.31 178 LEU A N 1
ATOM 1486 C CA . LEU A 1 178 ? 20.055 11.621 -13.766 1.00 81.31 178 LEU A CA 1
ATOM 1487 C C . LEU A 1 178 ? 21.075 10.898 -14.656 1.00 81.31 178 LEU A C 1
ATOM 1489 O O . LEU A 1 178 ? 21.826 11.563 -15.366 1.00 81.31 178 LEU A O 1
ATOM 1493 N N . PHE A 1 179 ? 21.137 9.565 -14.595 1.00 80.12 179 PHE A N 1
ATOM 1494 C CA . PHE A 1 179 ? 22.245 8.794 -15.172 1.00 80.12 179 PHE A CA 1
ATOM 1495 C C . PHE A 1 179 ? 21.824 7.734 -16.193 1.00 80.12 179 PHE A C 1
ATOM 1497 O O . PHE A 1 179 ? 22.692 7.228 -16.908 1.00 80.12 179 PHE A O 1
ATOM 1504 N N . ALA A 1 180 ? 20.541 7.370 -16.289 1.00 74.06 180 ALA A N 1
ATOM 1505 C CA . ALA A 1 180 ? 20.116 6.401 -17.293 1.00 74.06 180 ALA A CA 1
ATOM 1506 C C . ALA A 1 180 ? 20.042 7.060 -18.686 1.00 74.06 180 ALA A C 1
ATOM 1508 O O . ALA A 1 180 ? 19.598 8.205 -18.813 1.00 74.06 180 ALA A O 1
ATOM 1509 N N . PRO A 1 181 ? 20.469 6.356 -19.750 1.00 71.88 181 PRO A N 1
ATOM 1510 C CA . PRO A 1 181 ? 20.380 6.878 -21.107 1.00 71.88 181 PRO A CA 1
ATOM 1511 C C . PRO A 1 181 ? 18.910 7.129 -21.501 1.00 71.88 181 PRO A C 1
ATOM 1513 O O . PRO A 1 181 ? 18.035 6.360 -21.101 1.00 71.88 181 PRO A O 1
ATOM 1516 N N . PRO A 1 182 ? 18.602 8.149 -22.329 1.00 65.94 182 PRO A N 1
ATOM 1517 C CA . PRO A 1 182 ? 17.223 8.475 -22.718 1.00 65.94 182 PRO A CA 1
ATOM 1518 C C . PRO A 1 182 ? 16.448 7.311 -23.354 1.00 65.94 182 PRO A C 1
ATOM 1520 O O . 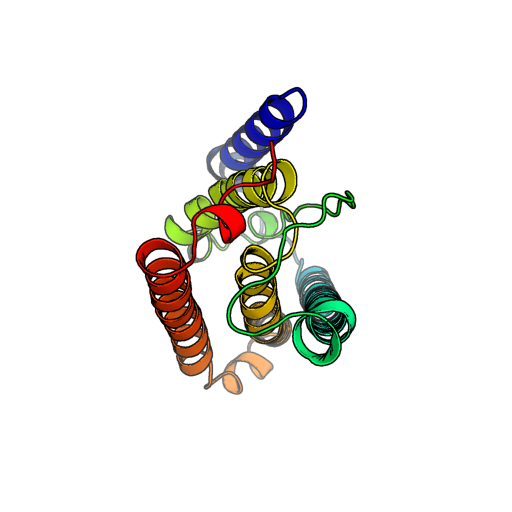PRO A 1 182 ? 15.232 7.231 -23.201 1.00 65.94 182 PRO A O 1
ATOM 1523 N N . SER A 1 183 ? 17.154 6.383 -24.010 1.00 60.22 183 SER A N 1
ATOM 1524 C CA . SER A 1 183 ? 16.606 5.153 -24.599 1.00 60.22 183 SER A CA 1
ATOM 1525 C C . SER A 1 183 ? 16.057 4.149 -23.577 1.00 60.22 183 SER A C 1
ATOM 1527 O O . SER A 1 183 ? 15.343 3.229 -23.959 1.00 60.22 183 SER A O 1
ATOM 1529 N N . ALA A 1 184 ? 16.393 4.306 -22.294 1.00 58.34 184 ALA A N 1
ATOM 1530 C CA . ALA A 1 184 ? 15.890 3.491 -21.193 1.00 58.34 184 ALA A CA 1
ATOM 1531 C C . ALA A 1 184 ? 14.644 4.081 -20.517 1.00 58.34 184 ALA A C 1
ATOM 1533 O O . ALA A 1 184 ? 13.890 3.351 -19.882 1.00 58.34 184 ALA A O 1
ATOM 1534 N N . ILE A 1 185 ? 14.461 5.403 -20.608 1.00 59.72 185 ILE A N 1
ATOM 1535 C CA . ILE A 1 185 ? 13.432 6.164 -19.879 1.00 59.72 185 ILE A CA 1
ATOM 1536 C C . ILE A 1 185 ? 12.212 6.422 -20.768 1.00 59.72 185 ILE A C 1
ATOM 1538 O O . ILE A 1 185 ? 11.079 6.458 -20.287 1.00 59.72 185 ILE A O 1
ATOM 1542 N N . LEU A 1 186 ? 12.439 6.626 -22.066 1.00 56.31 186 LEU A N 1
ATOM 1543 C CA . LEU A 1 186 ? 11.385 6.888 -23.034 1.00 56.31 186 LEU A CA 1
ATOM 1544 C C . LEU A 1 186 ? 11.049 5.590 -23.778 1.00 56.31 186 LEU A C 1
ATOM 1546 O O . LEU A 1 186 ? 11.971 4.932 -24.264 1.00 56.31 186 LEU A O 1
ATOM 1550 N N . PRO A 1 187 ? 9.761 5.206 -23.886 1.00 49.62 187 PRO A N 1
ATOM 1551 C CA . PRO A 1 187 ? 9.379 4.105 -24.760 1.00 49.62 187 PRO A CA 1
ATOM 1552 C C . PRO A 1 187 ? 9.868 4.402 -26.189 1.00 49.62 187 PRO A C 1
ATOM 1554 O O . PRO A 1 187 ? 9.874 5.572 -26.589 1.00 49.62 187 PRO A O 1
ATOM 1557 N N . PRO A 1 188 ? 10.299 3.383 -26.956 1.00 47.53 188 PRO A N 1
ATOM 1558 C CA . PRO A 1 188 ? 10.653 3.587 -28.353 1.00 47.53 188 PRO A CA 1
ATOM 1559 C C . PRO A 1 188 ? 9.405 4.110 -29.075 1.00 47.53 188 PRO A C 1
ATOM 1561 O O . PRO A 1 188 ? 8.351 3.476 -29.023 1.00 47.53 188 PRO A O 1
ATOM 1564 N N . PHE A 1 189 ? 9.509 5.306 -29.654 1.00 44.66 189 PHE A N 1
ATOM 1565 C CA . PHE A 1 189 ? 8.475 5.865 -30.524 1.00 44.66 189 PHE A CA 1
ATOM 1566 C C . PHE A 1 189 ? 8.362 5.059 -31.818 1.00 44.66 189 PHE A C 1
ATOM 1568 O O . PHE A 1 189 ? 9.422 4.624 -32.328 1.00 44.66 189 PHE A O 1
#

InterPro domains:
  IPR002076 ELO family [PF01151] (1-76)
  IPR002076 ELO family [PF01151] (83-175)
  IPR002076 ELO family [PTHR11157] (2-177)
  IPR030457 ELO family, conserved site [PS01188] (94-102)

Sequence (189 aa):
MKNVKIVAFCSVVYLLFVKVVGPAWMKNRDPFGLRKVMIFYNLFLVAVNAWITYNLLAHGWLNKYSWLCEPIDTSDDPIAMQVFFILRKKDSQINFLHVFHHSTVPVTAWFGVAYGPGGYNSIFPLFNAFVHIWMYLYYGLAAIGPGMQKYLWWKKHLTKLQLVQFTVMFFYFSFLWLFAPPSAILPPF